Protein AF-A0A1X7V0B6-F1 (afdb_monomer)

Foldseek 3Di:
DPPQKFQFQCQAPQQCPPPDNVVDVPDDDDDDDDPFDWDFPPDDPDGDTDTDDDDQDACCCLPVFHDLQLLVLVLVLVCCVVVLDHLVLQQCLQVPDDDDPVCPVPRFDRCDVCVVVDPDRTDNGDCQCVCVSCVVSDPPPDLSVVLSVLSNVLVVLLQPSMDGLVSLVVSLVSLVVSVVSCCVVCVVDDDDVSSVSSNCNSVVCNRGNRSNVVHCVVVVVVVVVLVVVCVVVVDPVPSVVVSVVVVVVVVVD

Sequence (253 aa):
MNDGLLADCCDGSTYKKHPLYSNDKTALQLQLYYDDLEICNPLGSRAKKHKIEGLVPDVMHDVLEGCLPYVMKEMLNVFTNKKIITIPILENAILKFSYGINDVLNKPSVISATILKSKDHGLKQTGRLLPLMIGHHIPQDNEHSLNFLALLQVIDYLFAPAISHECVDHLRVLIRNHHYTFTTLYPDCNIIPKMHYMVHYPDWIVKCGPLVNLWCMRFEAKHNYFKDLAHRIKCFKNVLKTLSEHHQQCAII

Structure (mmCIF, N/CA/C/O backbone):
data_AF-A0A1X7V0B6-F1
#
_entry.id   AF-A0A1X7V0B6-F1
#
loop_
_atom_site.group_PDB
_atom_site.id
_atom_site.type_symbol
_atom_site.label_atom_id
_atom_site.label_alt_id
_atom_site.label_comp_id
_atom_site.label_asym_id
_atom_site.label_entity_id
_atom_site.label_seq_id
_atom_site.pdbx_PDB_ins_code
_atom_site.Cartn_x
_atom_site.Cartn_y
_atom_site.Cartn_z
_atom_site.occupancy
_atom_site.B_iso_or_equiv
_atom_site.auth_seq_id
_atom_site.auth_comp_id
_atom_site.auth_asym_id
_atom_site.auth_atom_id
_atom_site.pdbx_PDB_model_num
ATOM 1 N N . MET A 1 1 ? 12.462 -23.309 -18.416 1.00 41.56 1 MET A N 1
ATOM 2 C CA . MET A 1 1 ? 11.023 -23.604 -18.258 1.00 41.56 1 MET A CA 1
ATOM 3 C C . MET A 1 1 ? 10.400 -22.353 -17.683 1.00 41.56 1 MET A C 1
ATOM 5 O O . MET A 1 1 ? 10.988 -21.813 -16.761 1.00 41.56 1 MET A O 1
ATOM 9 N N . ASN A 1 2 ? 9.326 -21.845 -18.285 1.00 59.91 2 ASN A N 1
ATOM 10 C CA . ASN A 1 2 ? 8.607 -20.703 -17.729 1.00 59.91 2 ASN A CA 1
ATOM 11 C C . ASN A 1 2 ? 7.778 -21.256 -16.566 1.00 59.91 2 ASN A C 1
ATOM 13 O O . ASN A 1 2 ? 6.916 -22.099 -16.797 1.00 59.91 2 ASN A O 1
ATOM 17 N N . ASP A 1 3 ? 8.115 -20.883 -15.340 1.00 80.00 3 ASP A N 1
ATOM 18 C CA . ASP A 1 3 ? 7.496 -21.377 -14.101 1.00 80.00 3 ASP A CA 1
ATOM 19 C C . ASP A 1 3 ? 6.069 -20.836 -13.881 1.00 80.00 3 ASP A C 1
ATOM 21 O O . ASP A 1 3 ? 5.412 -21.201 -12.910 1.00 80.00 3 ASP A O 1
ATOM 25 N N . GLY A 1 4 ? 5.572 -20.007 -14.806 1.00 83.31 4 GLY A N 1
ATOM 26 C CA . GLY A 1 4 ? 4.242 -19.401 -14.744 1.00 83.31 4 GLY A CA 1
ATOM 27 C C . GLY A 1 4 ? 4.165 -18.207 -13.790 1.00 83.31 4 GLY A C 1
ATOM 28 O O . GLY A 1 4 ? 3.070 -17.690 -13.562 1.00 83.31 4 GLY A O 1
ATOM 29 N N . LEU A 1 5 ? 5.304 -17.763 -13.249 1.00 92.19 5 LEU A N 1
ATOM 30 C CA . LEU A 1 5 ? 5.396 -16.631 -12.338 1.00 92.19 5 LEU A CA 1
ATOM 31 C C . LEU A 1 5 ? 5.722 -15.341 -13.094 1.00 92.19 5 LEU A C 1
ATOM 33 O O . LEU A 1 5 ? 6.442 -15.329 -14.089 1.00 92.19 5 LEU A O 1
ATOM 37 N N . LEU A 1 6 ? 5.174 -14.237 -12.595 1.00 92.62 6 LEU A N 1
ATOM 38 C CA . LEU A 1 6 ? 5.599 -12.883 -12.924 1.00 92.62 6 LEU A CA 1
ATOM 39 C C . LEU A 1 6 ? 6.514 -12.426 -11.788 1.00 92.62 6 LEU A C 1
ATOM 41 O O . LEU A 1 6 ? 6.024 -12.265 -10.671 1.00 92.62 6 LEU A O 1
ATOM 45 N N . ALA A 1 7 ? 7.808 -12.244 -12.041 1.00 92.88 7 ALA A N 1
ATOM 46 C CA . ALA A 1 7 ? 8.795 -11.851 -11.031 1.00 92.88 7 ALA A CA 1
ATOM 47 C C . ALA A 1 7 ? 9.365 -10.448 -11.282 1.00 92.88 7 ALA A C 1
ATOM 49 O O . ALA A 1 7 ? 9.724 -9.738 -10.341 1.00 92.88 7 ALA A O 1
ATOM 50 N N . ASP A 1 8 ? 9.401 -10.006 -12.537 1.00 89.19 8 ASP A N 1
ATOM 51 C CA . ASP A 1 8 ? 9.847 -8.662 -12.888 1.00 89.19 8 ASP A CA 1
ATOM 52 C C . ASP A 1 8 ? 9.041 -8.044 -14.044 1.00 89.19 8 ASP A C 1
ATOM 54 O O . ASP A 1 8 ? 8.048 -8.595 -14.528 1.00 89.19 8 ASP A O 1
ATOM 58 N N . CYS A 1 9 ? 9.444 -6.844 -14.468 1.00 85.25 9 CYS A N 1
ATOM 59 C CA . CYS A 1 9 ? 8.772 -6.129 -15.550 1.00 85.25 9 CYS A CA 1
ATOM 60 C C . CYS A 1 9 ? 8.952 -6.766 -16.935 1.00 85.25 9 CYS A C 1
ATOM 62 O O . CYS A 1 9 ? 8.116 -6.538 -17.815 1.00 85.25 9 CYS A O 1
ATOM 64 N N . CYS A 1 10 ? 9.982 -7.596 -17.123 1.00 88.88 10 CYS A N 1
ATOM 65 C CA . CYS A 1 10 ? 10.235 -8.326 -18.361 1.00 88.88 10 CYS A CA 1
ATOM 66 C C . CYS A 1 10 ? 9.220 -9.461 -18.569 1.00 88.88 10 CYS A C 1
ATOM 68 O O . CYS A 1 10 ? 8.904 -9.830 -19.705 1.00 88.88 10 CYS A O 1
ATOM 70 N N . ASP A 1 11 ? 8.642 -9.974 -17.481 1.00 89.62 11 ASP A N 1
ATOM 71 C CA . ASP A 1 11 ? 7.572 -10.970 -17.536 1.00 89.62 11 ASP A CA 1
ATOM 72 C C . ASP A 1 11 ? 6.223 -10.375 -17.963 1.00 89.62 11 ASP A C 1
ATOM 74 O O . ASP A 1 11 ? 5.333 -11.098 -18.432 1.00 89.62 11 ASP A O 1
ATOM 78 N N . GLY A 1 12 ? 6.080 -9.054 -17.857 1.00 90.50 12 GLY A N 1
ATOM 79 C CA . GLY A 1 12 ? 4.882 -8.318 -18.227 1.00 90.50 12 GLY A CA 1
ATOM 80 C C . GLY A 1 12 ? 4.567 -8.378 -19.724 1.00 90.50 12 GLY A C 1
ATOM 81 O O . GLY A 1 12 ? 5.440 -8.395 -20.598 1.00 90.50 12 GLY A O 1
ATOM 82 N N . SER A 1 13 ? 3.275 -8.364 -20.054 1.00 91.81 13 SER A N 1
ATOM 83 C CA . SER A 1 13 ? 2.834 -8.369 -21.453 1.00 91.81 13 SER A CA 1
ATOM 84 C C . SER A 1 13 ? 3.247 -7.113 -22.232 1.00 91.81 13 SER A C 1
ATOM 86 O O . SER A 1 13 ? 3.407 -7.198 -23.450 1.00 91.81 13 SER A O 1
ATOM 88 N N . THR A 1 14 ? 3.467 -5.976 -21.562 1.00 90.06 14 THR A N 1
ATOM 89 C CA . THR A 1 14 ? 3.974 -4.747 -22.193 1.00 90.06 14 THR A CA 1
ATOM 90 C C . THR A 1 14 ? 5.392 -4.949 -22.716 1.00 90.06 14 THR A C 1
ATOM 92 O O . THR A 1 14 ? 5.660 -4.636 -23.873 1.00 90.06 14 THR A O 1
ATOM 95 N N . TYR A 1 15 ? 6.278 -5.535 -21.907 1.00 89.75 15 TYR A N 1
ATOM 96 C CA . TYR A 1 15 ? 7.652 -5.834 -22.307 1.00 89.75 15 TYR A CA 1
ATOM 97 C C . TYR A 1 15 ? 7.692 -6.825 -23.472 1.00 89.75 15 TYR A C 1
ATOM 99 O O . TYR A 1 15 ? 8.291 -6.557 -24.513 1.00 89.75 15 TYR A O 1
ATOM 107 N N . LYS A 1 16 ? 6.952 -7.934 -23.338 1.00 90.06 16 LYS A N 1
ATOM 108 C CA . LYS A 1 16 ? 6.885 -9.009 -24.342 1.00 90.06 16 LYS A CA 1
ATOM 109 C C . LYS A 1 16 ? 6.359 -8.549 -25.705 1.00 90.06 16 LYS A C 1
ATOM 111 O O . LYS A 1 16 ? 6.681 -9.167 -26.713 1.00 90.06 16 LYS A O 1
ATOM 116 N N . LYS A 1 17 ? 5.548 -7.487 -25.748 1.00 92.50 17 LYS A N 1
ATOM 117 C CA . LYS A 1 17 ? 4.985 -6.917 -26.986 1.00 92.50 17 LYS A CA 1
ATOM 118 C C . LYS A 1 17 ? 5.761 -5.706 -27.508 1.00 92.50 17 LYS A C 1
ATOM 120 O O . LYS A 1 17 ? 5.447 -5.213 -28.588 1.00 92.50 17 LYS A O 1
ATOM 125 N N . HIS A 1 18 ? 6.735 -5.193 -26.758 1.00 91.12 18 HIS A N 1
ATOM 126 C CA . HIS A 1 18 ? 7.422 -3.960 -27.120 1.00 91.12 18 HIS A CA 1
ATOM 127 C C . HIS A 1 18 ? 8.377 -4.188 -28.308 1.00 91.12 18 HIS A C 1
ATOM 129 O O . HIS A 1 18 ? 9.228 -5.073 -28.218 1.00 91.12 18 HIS A O 1
ATOM 135 N N . PRO A 1 19 ? 8.334 -3.382 -29.390 1.00 92.25 19 PRO A N 1
ATOM 136 C CA . PRO A 1 19 ? 9.127 -3.628 -30.605 1.00 92.25 19 PRO A CA 1
ATOM 137 C C . PRO A 1 19 ? 10.644 -3.712 -30.387 1.00 92.25 19 PRO A C 1
ATOM 139 O O . PRO A 1 19 ? 11.324 -4.455 -31.087 1.00 92.25 19 PRO A O 1
ATOM 142 N N . LEU A 1 20 ? 11.176 -2.961 -29.418 1.00 92.38 20 LEU A N 1
ATOM 143 C CA . LEU A 1 20 ? 12.589 -3.036 -29.026 1.00 92.38 20 LEU A CA 1
ATOM 144 C C . LEU A 1 20 ? 12.854 -4.217 -28.079 1.00 92.38 20 LEU A C 1
ATOM 146 O O . LEU A 1 20 ? 13.533 -5.165 -28.451 1.00 92.38 20 LEU A O 1
ATOM 150 N N . TYR A 1 21 ? 12.279 -4.181 -26.874 1.00 90.06 21 TYR A N 1
ATOM 151 C CA . TYR A 1 21 ? 12.572 -5.139 -25.808 1.00 90.06 21 TYR A CA 1
ATOM 152 C C . TYR A 1 21 ? 12.175 -6.594 -26.091 1.00 90.06 21 TYR A C 1
ATOM 154 O O . TYR A 1 21 ? 12.800 -7.508 -25.561 1.00 90.06 21 TYR A O 1
ATOM 162 N N . SER A 1 22 ? 11.180 -6.834 -26.950 1.00 88.00 22 SER A N 1
ATOM 163 C CA . SER A 1 22 ? 10.846 -8.199 -27.383 1.00 88.00 22 SER A CA 1
ATOM 164 C C . SER A 1 22 ? 11.921 -8.822 -28.281 1.00 88.00 22 SER A C 1
ATOM 166 O O . SER A 1 22 ? 12.076 -10.043 -28.282 1.00 88.00 22 SER A O 1
ATOM 168 N N . ASN A 1 23 ? 12.678 -7.994 -29.009 1.00 90.44 23 ASN A N 1
ATOM 169 C CA . ASN A 1 23 ? 13.702 -8.428 -29.957 1.00 90.44 23 ASN A CA 1
ATOM 170 C C . ASN A 1 23 ? 15.112 -8.382 -29.354 1.00 90.44 23 ASN A C 1
ATOM 172 O O . ASN A 1 23 ? 15.915 -9.279 -29.603 1.00 90.44 23 ASN A O 1
ATOM 176 N N . ASP A 1 24 ? 15.408 -7.359 -28.553 1.00 91.19 24 ASP A N 1
ATOM 177 C CA . ASP A 1 24 ? 16.713 -7.153 -27.932 1.00 91.19 24 ASP A CA 1
ATOM 178 C C . ASP A 1 24 ? 16.611 -7.164 -26.402 1.00 91.19 24 ASP A C 1
ATOM 180 O O . ASP A 1 24 ? 16.229 -6.181 -25.764 1.00 91.19 24 ASP A O 1
ATOM 184 N N . LYS A 1 25 ? 17.015 -8.292 -25.810 1.00 86.25 25 LYS A N 1
ATOM 185 C CA . LYS A 1 25 ? 17.058 -8.486 -24.353 1.00 86.25 25 LYS A CA 1
ATOM 186 C C . LYS A 1 25 ? 18.194 -7.721 -23.669 1.00 86.25 25 LYS A C 1
ATOM 188 O O . LYS A 1 25 ? 18.208 -7.640 -22.446 1.00 86.25 25 LYS A O 1
ATOM 193 N N . THR A 1 26 ? 19.155 -7.196 -24.431 1.00 88.31 26 THR A N 1
ATOM 194 C CA . THR A 1 26 ? 20.282 -6.403 -23.913 1.00 88.31 26 THR A CA 1
ATOM 195 C C . THR A 1 26 ? 20.005 -4.902 -23.930 1.00 88.31 26 THR A C 1
ATOM 197 O O . THR A 1 26 ? 20.782 -4.128 -23.370 1.00 88.31 26 THR A O 1
ATOM 200 N N . ALA A 1 27 ? 18.884 -4.484 -24.527 1.00 89.50 27 ALA A N 1
ATOM 201 C CA . ALA A 1 27 ? 18.489 -3.089 -24.583 1.00 89.50 27 ALA A CA 1
ATOM 202 C C . ALA A 1 27 ? 18.332 -2.492 -23.174 1.00 89.50 27 ALA A C 1
ATOM 204 O O . ALA A 1 27 ? 17.688 -3.068 -22.292 1.00 89.50 27 ALA A O 1
ATOM 205 N N . LEU A 1 28 ? 18.894 -1.294 -22.981 1.00 86.88 28 LEU A N 1
ATOM 206 C CA . LEU A 1 28 ? 18.791 -0.554 -21.727 1.00 86.88 28 LEU A CA 1
ATOM 207 C C . LEU A 1 28 ? 17.330 -0.178 -21.444 1.00 86.88 28 LEU A C 1
ATOM 209 O O . LEU A 1 28 ? 16.633 0.401 -22.284 1.00 86.88 28 LEU A O 1
ATOM 213 N N . GLN A 1 29 ? 16.880 -0.482 -20.232 1.00 83.62 29 GLN A N 1
ATOM 214 C CA . GLN A 1 29 ? 15.539 -0.170 -19.756 1.00 83.62 29 GLN A CA 1
ATOM 215 C C . GLN A 1 29 ? 15.605 1.011 -18.790 1.00 83.62 29 GLN A C 1
ATOM 217 O O . GLN A 1 29 ? 16.361 0.985 -17.819 1.00 83.62 29 GLN A O 1
ATOM 222 N N . LEU A 1 30 ? 14.816 2.051 -19.063 1.00 80.19 30 LEU A N 1
ATOM 223 C CA . LEU A 1 30 ? 14.682 3.216 -18.193 1.00 80.19 30 LEU A CA 1
ATOM 224 C C . LEU A 1 30 ? 13.244 3.297 -17.702 1.00 80.19 30 LEU A C 1
ATOM 226 O O . LEU A 1 30 ? 12.333 3.599 -18.471 1.00 80.19 30 LEU A O 1
ATOM 230 N N . GLN A 1 31 ? 13.049 3.045 -16.413 1.00 76.56 31 GLN A N 1
ATOM 231 C CA . GLN A 1 31 ? 11.758 3.229 -15.776 1.00 76.56 31 GLN A CA 1
ATOM 232 C C . GLN A 1 31 ? 11.685 4.625 -15.161 1.00 76.56 31 GLN A C 1
ATOM 234 O O . GLN A 1 31 ? 12.404 4.943 -14.212 1.00 76.56 31 GLN A O 1
ATOM 239 N N . LEU A 1 32 ? 10.829 5.466 -15.737 1.00 73.31 32 LEU A N 1
ATOM 240 C CA . LEU A 1 32 ? 10.609 6.833 -15.283 1.00 73.31 32 LEU A CA 1
ATOM 241 C C . LEU A 1 32 ? 9.361 6.901 -14.409 1.00 73.31 32 LEU A C 1
ATOM 243 O O . LEU A 1 32 ? 8.344 6.282 -14.717 1.00 73.31 32 LEU A O 1
ATOM 247 N N . TYR A 1 33 ? 9.450 7.701 -13.354 1.00 67.81 33 TYR A N 1
ATOM 248 C CA . TYR A 1 33 ? 8.365 7.949 -12.417 1.00 67.81 33 TYR A CA 1
ATOM 249 C C . TYR A 1 33 ? 8.084 9.441 -12.355 1.00 67.81 33 TYR A C 1
ATOM 251 O O . TYR A 1 33 ? 9.012 10.253 -12.322 1.00 67.81 33 TYR A O 1
ATOM 259 N N . TYR A 1 34 ? 6.807 9.790 -12.305 1.00 62.91 34 TYR A N 1
ATOM 260 C CA . TYR A 1 34 ? 6.351 11.117 -11.935 1.00 62.91 34 TYR A CA 1
ATOM 261 C C . TYR A 1 34 ? 5.081 10.968 -11.099 1.00 62.91 34 TYR A C 1
ATOM 263 O O . TYR A 1 34 ? 4.277 10.083 -11.368 1.00 62.91 34 TYR A O 1
ATOM 271 N N . ASP A 1 35 ? 4.949 11.805 -10.075 1.00 58.81 35 ASP A N 1
ATOM 272 C CA . ASP A 1 35 ? 3.799 11.804 -9.164 1.00 58.81 35 ASP A CA 1
ATOM 273 C C . ASP A 1 35 ? 2.558 12.366 -9.875 1.00 58.81 35 ASP A C 1
ATOM 275 O O . ASP A 1 35 ? 1.541 11.699 -10.017 1.00 58.81 35 ASP A O 1
ATOM 279 N N . ASP A 1 36 ? 2.699 13.552 -10.473 1.00 58.44 36 ASP A N 1
ATOM 280 C CA . ASP A 1 36 ? 1.652 14.192 -11.261 1.00 58.44 36 ASP A CA 1
ATOM 281 C C . ASP A 1 36 ? 2.249 14.933 -12.463 1.00 58.44 36 ASP A C 1
ATOM 283 O O . ASP A 1 36 ? 3.209 15.700 -12.335 1.00 58.44 36 ASP A O 1
ATOM 287 N N . LEU A 1 37 ? 1.643 14.750 -13.641 1.00 54.16 37 LEU A N 1
ATOM 288 C CA . LEU A 1 37 ? 1.864 15.626 -14.788 1.00 54.16 37 LEU A CA 1
ATOM 289 C C . LEU A 1 37 ? 0.786 16.712 -14.778 1.00 54.16 37 LEU A C 1
ATOM 291 O O . LEU A 1 37 ? -0.344 16.504 -15.226 1.00 54.16 37 LEU A O 1
ATOM 295 N N . GLU A 1 38 ? 1.145 17.879 -14.250 1.00 58.00 38 GLU A N 1
ATOM 296 C CA . GLU A 1 38 ? 0.271 19.050 -14.227 1.00 58.00 38 GLU A CA 1
ATOM 297 C C . GLU A 1 38 ? 0.527 19.922 -15.465 1.00 58.00 38 GLU A C 1
ATOM 299 O O . GLU A 1 38 ? 1.597 20.515 -15.612 1.00 58.00 38 GLU A O 1
ATOM 304 N N . ILE A 1 39 ? -0.468 20.061 -16.351 1.00 57.12 39 ILE A N 1
ATOM 305 C CA . ILE A 1 39 ? -0.435 21.133 -17.355 1.00 57.12 39 ILE A CA 1
ATOM 306 C C . ILE A 1 39 ? -0.958 22.407 -16.695 1.00 57.12 39 ILE A C 1
ATOM 308 O O . ILE A 1 39 ? -2.160 22.573 -16.479 1.00 57.12 39 ILE A O 1
ATOM 312 N N . CYS A 1 40 ? -0.054 23.333 -16.386 1.00 51.34 40 CYS A N 1
ATOM 313 C CA . CYS A 1 40 ? -0.439 24.695 -16.038 1.00 51.34 40 CYS A CA 1
ATOM 314 C C . CYS A 1 40 ? -0.951 25.405 -17.296 1.00 51.34 40 CYS A C 1
ATOM 316 O O . CYS A 1 40 ? -0.242 25.459 -18.295 1.00 51.34 40 CYS A O 1
ATOM 318 N N . ASN A 1 41 ? -2.150 25.994 -17.246 1.00 52.28 41 ASN A N 1
ATOM 319 C CA . ASN A 1 41 ? -2.537 27.045 -18.188 1.00 52.28 41 ASN A CA 1
ATOM 320 C C . ASN A 1 41 ? -1.887 28.362 -17.715 1.00 52.28 41 ASN A C 1
ATOM 322 O O . ASN A 1 41 ? -2.345 28.913 -16.710 1.00 52.28 41 ASN A O 1
ATOM 326 N N . PRO A 1 42 ? -0.839 28.878 -18.383 1.00 50.59 42 PRO A N 1
ATOM 327 C CA . PRO A 1 42 ? -0.086 30.027 -17.886 1.00 50.59 42 PRO A CA 1
ATOM 328 C C . PRO A 1 42 ? -0.803 31.379 -18.078 1.00 50.59 42 PRO A C 1
ATOM 330 O O . PRO A 1 42 ? -0.257 32.400 -17.673 1.00 50.59 42 PRO A O 1
ATOM 333 N N . LEU A 1 43 ? -1.994 31.422 -18.698 1.00 49.31 43 LEU A N 1
ATOM 334 C CA . LEU A 1 43 ? -2.588 32.664 -19.224 1.00 49.31 43 LEU A CA 1
ATOM 335 C C . LEU A 1 43 ? -4.018 32.988 -18.735 1.00 49.31 43 LEU A C 1
ATOM 337 O O . LEU A 1 43 ? -4.712 33.773 -19.377 1.00 49.31 43 LEU A O 1
ATOM 341 N N . GLY A 1 44 ? -4.497 32.451 -17.606 1.00 51.19 44 GLY A N 1
ATOM 342 C CA . GLY A 1 44 ? -5.862 32.758 -17.145 1.00 51.19 44 GLY A CA 1
ATOM 343 C C . GLY A 1 44 ? -6.082 32.746 -15.634 1.00 51.19 44 GLY A C 1
ATOM 344 O O . GLY A 1 44 ? -5.536 31.917 -14.915 1.00 51.19 44 GLY A O 1
ATOM 345 N N . SER A 1 45 ? -6.986 33.613 -15.159 1.00 50.22 45 SER A N 1
ATOM 346 C CA . SER A 1 45 ? -7.410 33.754 -13.751 1.00 50.22 45 SER A CA 1
ATOM 347 C C . SER A 1 45 ? -8.178 32.544 -13.181 1.00 50.22 45 SER A C 1
ATOM 349 O O . SER A 1 45 ? -8.606 32.559 -12.029 1.00 50.22 45 SER A O 1
ATOM 351 N N . ARG A 1 46 ? -8.337 31.474 -13.972 1.00 53.94 46 ARG A N 1
ATOM 352 C CA . ARG A 1 46 ? -8.886 30.167 -13.577 1.00 53.94 46 ARG A CA 1
ATOM 353 C C . ARG A 1 46 ? -7.924 29.044 -13.971 1.00 53.94 46 ARG A C 1
ATOM 355 O O . ARG A 1 46 ? -8.278 28.171 -14.761 1.00 53.94 46 ARG A O 1
ATOM 362 N N . ALA A 1 47 ? -6.710 29.071 -13.428 1.00 54.38 47 ALA A N 1
ATOM 363 C CA . ALA A 1 47 ? -5.763 27.964 -13.525 1.00 54.38 47 ALA A CA 1
ATOM 364 C C . ALA A 1 47 ? -6.333 26.726 -12.806 1.00 54.38 47 ALA A C 1
ATOM 366 O O . ALA A 1 47 ? -6.120 26.520 -11.613 1.00 54.38 47 ALA A O 1
ATOM 367 N N . LYS A 1 48 ? -7.128 25.917 -13.511 1.00 51.81 48 LYS A N 1
ATOM 368 C CA . LYS A 1 48 ? -7.505 24.584 -13.041 1.00 51.81 48 LYS A CA 1
ATOM 369 C C . LYS A 1 48 ? -6.367 23.629 -13.372 1.00 51.81 48 LYS A C 1
ATOM 371 O O . LYS A 1 48 ? -5.878 23.616 -14.499 1.00 51.81 48 LYS A O 1
ATOM 376 N N . LYS A 1 49 ? -5.958 22.841 -12.380 1.00 56.22 49 LYS A N 1
ATOM 377 C CA . LYS A 1 49 ? -5.021 21.737 -12.567 1.00 56.22 49 LYS A CA 1
ATOM 378 C C . LYS A 1 49 ? -5.720 20.658 -13.387 1.00 56.22 49 LYS A C 1
ATOM 380 O O . LYS A 1 49 ? -6.735 20.120 -12.949 1.00 56.22 49 LYS A O 1
ATOM 385 N N . HIS A 1 50 ? -5.197 20.372 -14.572 1.00 51.25 50 HIS A N 1
ATOM 386 C CA . HIS A 1 50 ? -5.588 19.198 -15.338 1.00 51.25 50 HIS A CA 1
ATOM 387 C C . HIS A 1 50 ? -4.518 18.136 -15.123 1.00 51.25 50 HIS A C 1
ATOM 389 O O . HIS A 1 50 ? -3.412 18.262 -15.650 1.00 51.25 50 HIS A O 1
ATOM 395 N N . LYS A 1 51 ? -4.848 17.125 -14.314 1.00 54.34 51 LYS A N 1
ATOM 396 C CA . LYS A 1 51 ? -4.037 15.916 -14.196 1.00 54.34 51 LYS A CA 1
ATOM 397 C C . LYS A 1 51 ? -4.259 15.073 -15.445 1.00 54.34 51 LYS A C 1
ATOM 399 O O . LYS A 1 51 ? -5.402 14.767 -15.784 1.00 54.34 51 LYS A O 1
ATOM 404 N N . ILE A 1 52 ? -3.181 14.740 -16.143 1.00 54.31 52 ILE A N 1
ATOM 405 C CA . ILE A 1 52 ? -3.206 13.738 -17.208 1.00 54.31 52 ILE A CA 1
ATOM 406 C C . ILE A 1 52 ? -2.746 12.431 -16.569 1.00 54.31 52 ILE A C 1
ATOM 408 O O . ILE A 1 52 ? -1.555 12.237 -16.348 1.00 54.31 52 ILE A O 1
ATOM 412 N N . GLU A 1 53 ? -3.692 11.561 -16.221 1.00 51.22 53 GLU A N 1
ATOM 413 C CA . GLU A 1 53 ? -3.391 10.253 -15.633 1.00 51.22 53 GLU A CA 1
ATOM 414 C C . GLU A 1 53 ? -3.247 9.203 -16.745 1.00 51.22 53 GLU A C 1
ATOM 416 O O . GLU A 1 53 ? -4.125 9.049 -17.595 1.00 51.22 53 GLU A O 1
ATOM 421 N N . GLY A 1 54 ? -2.118 8.490 -16.757 1.00 56.16 54 GLY A N 1
ATOM 422 C CA . GLY A 1 54 ? -1.837 7.424 -17.727 1.00 56.16 54 GLY A CA 1
ATOM 423 C C . GLY A 1 54 ? -0.722 6.456 -17.315 1.00 56.16 54 GLY A C 1
ATOM 424 O O . GLY A 1 54 ? -0.265 5.677 -18.149 1.00 56.16 54 GLY A O 1
ATOM 425 N N . LEU A 1 55 ? -0.265 6.506 -16.060 1.00 65.12 55 LEU A N 1
ATOM 426 C CA . LEU A 1 55 ? 0.793 5.634 -15.548 1.00 65.12 55 LEU A CA 1
ATOM 427 C C . LEU A 1 55 ? 0.258 4.510 -14.662 1.00 65.12 55 LEU A C 1
ATOM 429 O O . LEU A 1 55 ? -0.901 4.506 -14.249 1.00 65.12 55 LEU A O 1
ATOM 433 N N . VAL A 1 56 ? 1.147 3.552 -14.398 1.00 74.19 56 VAL A N 1
ATOM 434 C CA . VAL A 1 56 ? 0.934 2.478 -13.431 1.00 74.19 56 VAL A CA 1
ATOM 435 C C . VAL A 1 56 ? 0.661 3.106 -12.054 1.00 74.19 56 VAL A C 1
ATOM 437 O O . VAL A 1 56 ? 1.486 3.901 -11.603 1.00 74.19 56 VAL A O 1
ATOM 440 N N . PRO A 1 57 ? -0.463 2.779 -11.400 1.00 76.50 57 PRO A N 1
ATOM 441 C CA . PRO A 1 57 ? -0.768 3.273 -10.062 1.00 76.50 57 PRO A CA 1
ATOM 442 C C . PRO A 1 57 ? 0.221 2.745 -9.012 1.00 76.50 57 PRO A C 1
ATOM 444 O O . PRO A 1 57 ? 0.797 1.663 -9.164 1.00 76.50 57 PRO A O 1
ATOM 447 N N . ASP A 1 58 ? 0.425 3.524 -7.949 1.00 85.50 58 ASP A N 1
ATOM 448 C CA . ASP A 1 58 ? 1.488 3.310 -6.966 1.00 85.50 58 ASP A CA 1
ATOM 449 C C . ASP A 1 58 ? 0.934 2.719 -5.668 1.00 85.50 58 ASP A C 1
ATOM 451 O O . ASP A 1 58 ? 0.175 3.350 -4.931 1.00 85.50 58 ASP A O 1
ATOM 455 N N . VAL A 1 59 ? 1.384 1.507 -5.334 1.00 89.00 59 VAL A N 1
ATOM 456 C CA . VAL A 1 59 ? 1.013 0.800 -4.100 1.00 89.00 59 VAL A CA 1
ATOM 457 C C . VAL A 1 59 ? 1.294 1.643 -2.849 1.00 89.00 59 VAL A C 1
ATOM 459 O O . VAL A 1 59 ? 0.526 1.575 -1.889 1.00 89.00 59 VAL A O 1
ATOM 462 N N . MET A 1 60 ? 2.349 2.463 -2.837 1.00 87.50 60 MET A N 1
ATOM 463 C CA . MET A 1 60 ? 2.634 3.329 -1.694 1.00 87.50 60 MET A CA 1
ATOM 464 C C . MET A 1 60 ? 1.531 4.378 -1.504 1.00 87.50 60 MET A C 1
ATOM 466 O O . MET A 1 60 ? 0.869 4.386 -0.466 1.00 87.50 60 MET A O 1
ATOM 470 N N . HIS A 1 61 ? 1.284 5.223 -2.504 1.00 86.31 61 HIS A N 1
ATOM 471 C CA . HIS A 1 61 ? 0.311 6.311 -2.386 1.00 86.31 61 HIS A CA 1
ATOM 472 C C . HIS A 1 61 ? -1.130 5.812 -2.279 1.00 86.31 61 HIS A C 1
ATOM 474 O O . HIS A 1 61 ? -1.916 6.315 -1.465 1.00 86.31 61 HIS A O 1
ATOM 480 N N . ASP A 1 62 ? -1.491 4.830 -3.097 1.00 90.00 62 ASP A N 1
ATOM 481 C CA . ASP A 1 62 ? -2.869 4.372 -3.204 1.00 90.00 62 ASP A CA 1
ATOM 482 C C . ASP A 1 62 ? -3.248 3.474 -2.032 1.00 90.00 62 ASP A C 1
ATOM 484 O O . ASP A 1 62 ? -4.319 3.637 -1.445 1.00 90.00 62 ASP A O 1
ATOM 488 N N . VAL A 1 63 ? -2.356 2.564 -1.633 1.00 91.44 63 VAL A N 1
ATOM 489 C CA . VAL A 1 63 ? -2.663 1.564 -0.609 1.00 91.44 63 VAL A CA 1
ATOM 490 C C . VAL A 1 63 ? -2.141 1.988 0.755 1.00 91.44 63 VAL A C 1
ATOM 492 O O . VAL A 1 63 ? -2.949 2.123 1.675 1.00 91.44 63 VAL A O 1
ATOM 495 N N . LEU A 1 64 ? -0.835 2.240 0.906 1.00 88.31 64 LEU A N 1
ATOM 496 C CA . LEU A 1 64 ? -0.245 2.559 2.215 1.00 88.31 64 LEU A CA 1
ATOM 497 C C . LEU A 1 64 ? -0.651 3.943 2.739 1.00 88.31 64 LEU A C 1
ATOM 499 O O . LEU A 1 64 ? -0.916 4.080 3.930 1.00 88.31 64 LEU A O 1
ATOM 503 N N . GLU A 1 65 ? -0.742 4.949 1.871 1.00 86.62 65 GLU A N 1
ATOM 504 C CA . GLU A 1 65 ? -1.150 6.316 2.235 1.00 86.62 65 GLU A CA 1
ATOM 505 C C . GLU A 1 65 ? -2.623 6.620 1.924 1.00 86.62 65 GLU A C 1
ATOM 507 O O . GLU A 1 65 ? -3.089 7.759 2.028 1.00 86.62 65 GLU A O 1
ATOM 512 N N . GLY A 1 66 ? -3.371 5.615 1.477 1.00 89.88 66 GLY A N 1
ATOM 513 C CA . GLY A 1 66 ? -4.743 5.769 1.015 1.00 89.88 66 GLY A CA 1
ATOM 514 C C . GLY A 1 66 ? -5.681 4.762 1.638 1.00 89.88 66 GLY A C 1
ATOM 515 O O . GLY A 1 66 ? -6.254 5.000 2.699 1.00 89.88 66 GLY A O 1
ATOM 516 N N . CYS A 1 67 ? -5.868 3.642 0.950 1.00 92.62 67 CYS A N 1
ATOM 517 C CA . CYS A 1 67 ? -6.881 2.654 1.291 1.00 92.62 67 CYS A CA 1
ATOM 518 C C . CYS A 1 67 ? -6.679 2.046 2.678 1.00 92.62 67 CYS A C 1
ATOM 520 O O . CYS A 1 67 ? -7.633 1.984 3.450 1.00 92.62 67 CYS A O 1
ATOM 522 N N . LEU A 1 68 ? -5.458 1.624 3.017 1.00 93.00 68 LEU A N 1
ATOM 523 C CA . LEU A 1 68 ? -5.164 1.007 4.309 1.00 93.00 68 LEU A CA 1
ATOM 524 C C . LEU A 1 68 ? -5.527 1.921 5.488 1.00 93.00 68 LEU A C 1
ATOM 526 O O . LEU A 1 68 ? -6.320 1.500 6.336 1.00 93.00 68 LEU A O 1
ATOM 530 N N . PRO A 1 69 ? -5.001 3.156 5.573 1.00 91.00 69 PRO A N 1
ATOM 531 C CA . PRO A 1 69 ? -5.308 4.017 6.701 1.00 91.00 69 PRO A CA 1
ATOM 532 C C . PRO A 1 69 ? -6.763 4.480 6.725 1.00 91.00 69 PRO A C 1
ATOM 534 O O . PRO A 1 69 ? -7.312 4.649 7.813 1.00 91.00 69 PRO A O 1
ATOM 537 N N . TYR A 1 70 ? -7.400 4.623 5.559 1.00 92.50 70 TYR A N 1
ATOM 538 C CA . TYR A 1 70 ? -8.817 4.951 5.472 1.00 92.50 70 TYR A CA 1
ATOM 539 C C . TYR A 1 70 ? -9.695 3.859 6.090 1.00 92.50 70 TYR A C 1
ATOM 541 O O . TYR A 1 70 ? -10.432 4.111 7.042 1.00 92.50 70 TYR A O 1
ATOM 549 N N . VAL A 1 71 ? -9.569 2.620 5.605 1.00 94.38 71 VAL A N 1
ATOM 550 C CA . VAL A 1 71 ? -10.379 1.494 6.092 1.00 94.38 71 VAL A CA 1
ATOM 551 C C . VAL A 1 71 ? -10.081 1.206 7.565 1.00 94.38 71 VAL A C 1
ATOM 553 O O . VAL A 1 71 ? -11.002 0.958 8.344 1.00 94.38 71 VAL A O 1
ATOM 556 N N . MET A 1 72 ? -8.813 1.311 7.980 1.00 93.38 72 MET A N 1
ATOM 557 C CA . MET A 1 72 ? -8.417 1.190 9.386 1.00 93.38 72 MET A CA 1
ATOM 558 C C . MET A 1 72 ? -9.140 2.214 10.265 1.00 93.38 72 MET A C 1
ATOM 560 O O . MET A 1 72 ? -9.641 1.861 11.334 1.00 93.38 72 MET A O 1
ATOM 564 N N . LYS A 1 73 ? -9.220 3.474 9.820 1.00 91.44 73 LYS A N 1
ATOM 565 C CA . LYS A 1 73 ? -9.896 4.533 10.567 1.00 91.44 73 LYS A CA 1
ATOM 566 C C . LYS A 1 73 ? -11.381 4.241 10.737 1.00 91.44 73 LYS A C 1
ATOM 568 O O . LYS A 1 73 ? -11.885 4.309 11.858 1.00 91.44 73 LYS A O 1
ATOM 573 N N . GLU A 1 74 ? -12.066 3.893 9.652 1.00 93.38 74 GLU A N 1
ATOM 574 C CA . GLU A 1 74 ? -13.504 3.622 9.698 1.00 93.38 74 GLU A CA 1
ATOM 575 C C . GLU A 1 74 ? -13.822 2.403 10.573 1.00 93.38 74 GLU A C 1
ATOM 577 O O . GLU A 1 74 ? -14.741 2.440 11.394 1.00 93.38 74 GLU A O 1
ATOM 582 N N . MET A 1 75 ? -13.003 1.349 10.504 1.00 94.94 75 MET A N 1
ATOM 583 C CA . MET A 1 75 ? -13.107 0.198 11.405 1.00 94.94 75 MET A CA 1
ATOM 584 C C . MET A 1 75 ? -12.943 0.602 12.881 1.00 94.94 75 MET A C 1
ATOM 586 O O . MET A 1 75 ? -13.779 0.247 13.716 1.00 94.94 75 MET A O 1
ATOM 590 N N . LEU A 1 76 ? -11.902 1.371 13.216 1.00 93.12 76 LEU A N 1
ATOM 591 C CA . LEU A 1 76 ? -11.646 1.818 14.590 1.00 93.12 76 LEU A CA 1
ATOM 592 C C . LEU A 1 76 ? -12.753 2.741 15.122 1.00 93.12 76 LEU A C 1
ATOM 594 O O . LEU A 1 76 ? -13.122 2.640 16.297 1.00 93.12 76 LEU A O 1
ATOM 598 N N . ASN A 1 77 ? -13.319 3.599 14.270 1.00 92.12 77 ASN A N 1
ATOM 599 C CA . ASN A 1 77 ? -14.472 4.434 14.609 1.00 92.12 77 ASN A CA 1
ATOM 600 C C . ASN A 1 77 ? -15.685 3.577 14.981 1.00 92.12 77 ASN A C 1
ATOM 602 O O . ASN A 1 77 ? -16.295 3.792 16.031 1.00 92.12 77 ASN A O 1
ATOM 606 N N . VAL A 1 78 ? -15.998 2.560 14.173 1.00 94.06 78 VAL A N 1
ATOM 607 C CA . VAL A 1 78 ? -17.096 1.630 14.463 1.00 94.06 78 VAL A CA 1
ATOM 608 C C . VAL A 1 78 ? -16.860 0.884 15.775 1.00 94.06 78 VAL A C 1
ATOM 610 O O . VAL A 1 78 ? -17.768 0.816 16.605 1.00 94.06 78 VAL A O 1
ATOM 613 N N . PHE A 1 79 ? -15.656 0.357 16.007 1.00 94.44 79 PHE A N 1
ATOM 614 C CA . PHE A 1 79 ? -15.355 -0.385 17.235 1.00 94.44 79 PHE A CA 1
ATOM 615 C C . PHE A 1 79 ? -15.422 0.487 18.485 1.00 94.44 79 PHE A C 1
ATOM 617 O O . PHE A 1 79 ? -15.937 0.041 19.511 1.00 94.44 79 PHE A O 1
ATOM 624 N N . THR A 1 80 ? -14.970 1.738 18.389 1.00 92.75 80 THR A N 1
ATOM 625 C CA . THR A 1 80 ? -15.053 2.700 19.492 1.00 92.75 80 THR A CA 1
ATOM 626 C C . THR A 1 80 ? -16.507 3.082 19.782 1.00 92.75 80 THR A C 1
ATOM 628 O O . THR A 1 80 ? -16.923 3.095 20.940 1.00 92.75 80 THR A O 1
ATOM 631 N N . ASN A 1 81 ? -17.316 3.326 18.744 1.00 92.19 81 ASN A N 1
ATOM 632 C CA . ASN A 1 81 ? -18.733 3.677 18.889 1.00 92.19 81 ASN A CA 1
ATOM 633 C C . ASN A 1 81 ? -19.564 2.520 19.463 1.00 92.19 81 ASN A C 1
ATOM 635 O O . ASN A 1 81 ? -20.400 2.735 20.341 1.00 92.19 81 ASN A O 1
ATOM 639 N N . LYS A 1 82 ? -19.292 1.284 19.025 1.00 92.81 82 LYS A N 1
ATOM 640 C CA . LYS A 1 82 ? -19.907 0.058 19.561 1.00 92.81 82 LYS A CA 1
ATOM 641 C C . LYS A 1 82 ? -19.331 -0.361 20.923 1.00 92.81 82 LYS A C 1
ATOM 643 O O . LYS A 1 82 ? -19.795 -1.345 21.488 1.00 92.81 82 LYS A O 1
ATOM 648 N N . LYS A 1 83 ? -18.343 0.372 21.457 1.00 92.62 83 LYS A N 1
ATOM 649 C CA . LYS A 1 83 ? -17.626 0.070 22.711 1.00 92.62 83 LYS A CA 1
ATOM 650 C C . LYS A 1 83 ? -16.984 -1.327 22.738 1.00 92.62 83 LYS A C 1
ATOM 652 O O . LYS A 1 83 ? -16.812 -1.898 23.810 1.00 92.62 83 LYS A O 1
ATOM 657 N N . ILE A 1 84 ? -16.616 -1.859 21.569 1.00 92.81 84 ILE A N 1
ATOM 658 C CA . ILE A 1 84 ? -15.860 -3.118 21.437 1.00 92.81 84 ILE A CA 1
ATOM 659 C C . ILE A 1 84 ? -14.430 -2.901 21.945 1.00 92.81 84 ILE A C 1
ATOM 661 O O . ILE A 1 84 ? -13.901 -3.695 22.714 1.00 92.81 84 ILE A O 1
ATOM 665 N N . ILE A 1 85 ? -13.831 -1.774 21.557 1.00 92.56 85 ILE A N 1
ATOM 666 C CA . ILE A 1 85 ? -12.552 -1.292 22.082 1.00 92.56 85 ILE A CA 1
ATOM 667 C C . ILE A 1 85 ? -12.720 0.143 22.579 1.00 92.56 85 ILE A C 1
ATOM 669 O O . ILE A 1 85 ? -13.631 0.863 22.169 1.00 92.56 85 ILE A O 1
ATOM 673 N N . THR A 1 86 ? -11.817 0.577 23.452 1.00 90.88 86 THR A N 1
ATOM 674 C CA . THR A 1 86 ? -11.724 1.974 23.890 1.00 90.88 86 THR A CA 1
ATOM 675 C C . THR A 1 86 ? -10.378 2.556 23.478 1.00 90.88 86 THR A C 1
ATOM 677 O O . THR A 1 86 ? -9.433 1.808 23.231 1.00 90.88 86 THR A O 1
ATOM 680 N N . ILE A 1 87 ? -10.270 3.888 23.436 1.00 88.50 87 ILE A N 1
ATOM 681 C CA . ILE A 1 87 ? -8.991 4.553 23.151 1.00 88.50 87 ILE A CA 1
ATOM 682 C C . ILE A 1 87 ? -7.902 4.069 24.123 1.00 88.50 87 ILE A C 1
ATOM 684 O O . ILE A 1 87 ? -6.912 3.549 23.627 1.00 88.50 87 ILE A O 1
ATOM 688 N N . PRO A 1 88 ? -8.089 4.057 25.461 1.00 90.81 88 PRO A N 1
ATOM 689 C CA . PRO A 1 88 ? -7.066 3.537 26.374 1.00 90.81 88 PRO A CA 1
ATOM 690 C C . PRO A 1 88 ? -6.641 2.089 26.097 1.00 90.81 88 PRO A C 1
ATOM 692 O O . PRO A 1 88 ? -5.471 1.754 26.271 1.00 90.81 88 PRO A O 1
ATOM 695 N N . ILE A 1 89 ? -7.567 1.225 25.657 1.00 90.31 89 ILE A N 1
ATOM 696 C CA . ILE A 1 89 ? -7.239 -0.152 25.252 1.00 90.31 89 ILE A CA 1
ATOM 697 C C . ILE A 1 89 ? -6.334 -0.135 24.016 1.00 90.31 89 ILE A C 1
ATOM 699 O O . ILE A 1 89 ? -5.305 -0.803 24.017 1.00 90.31 89 ILE A O 1
ATOM 703 N N . LEU A 1 90 ? -6.680 0.652 22.995 1.00 89.50 90 LEU A N 1
ATOM 704 C CA . LEU A 1 90 ? -5.894 0.782 21.768 1.00 89.50 90 LEU A CA 1
ATOM 705 C C . LEU A 1 90 ? -4.496 1.364 22.033 1.00 89.50 90 LEU A C 1
ATOM 707 O O . LEU A 1 90 ? -3.507 0.832 21.535 1.00 89.50 90 LEU A O 1
ATOM 711 N N . GLU A 1 91 ? -4.393 2.417 22.849 1.00 88.62 91 GLU A N 1
ATOM 712 C CA . GLU A 1 91 ? -3.110 3.030 23.224 1.00 88.62 91 GLU A CA 1
ATOM 713 C C . GLU A 1 91 ? -2.213 2.029 23.960 1.00 88.62 91 GLU A C 1
ATOM 715 O O . GLU A 1 91 ? -1.036 1.871 23.637 1.00 88.62 91 GLU A O 1
ATOM 720 N N . ASN A 1 92 ? -2.782 1.310 24.929 1.00 90.38 92 ASN A N 1
ATOM 721 C CA . ASN A 1 92 ? -2.077 0.294 25.702 1.00 90.38 92 ASN A CA 1
ATOM 722 C C . ASN A 1 92 ? -1.634 -0.877 24.811 1.00 90.38 92 ASN A C 1
ATOM 724 O O . ASN A 1 92 ? -0.488 -1.315 24.911 1.00 90.38 92 ASN A O 1
ATOM 728 N N . ALA A 1 93 ? -2.494 -1.320 23.889 1.00 90.50 93 ALA A N 1
ATOM 729 C CA . ALA A 1 93 ? -2.166 -2.352 22.913 1.00 90.50 93 ALA A CA 1
ATOM 730 C C . ALA A 1 93 ? -0.979 -1.936 22.029 1.00 90.50 93 ALA A C 1
ATOM 732 O O . ALA A 1 93 ? -0.030 -2.702 21.902 1.00 90.50 93 ALA A O 1
ATOM 733 N N . ILE A 1 94 ? -0.968 -0.707 21.499 1.00 88.62 94 ILE A N 1
ATOM 734 C CA . ILE A 1 94 ? 0.143 -0.182 20.687 1.00 88.62 94 ILE A CA 1
ATOM 735 C C . ILE A 1 94 ? 1.437 -0.076 21.509 1.00 88.62 94 ILE A C 1
ATOM 737 O O . ILE A 1 94 ? 2.501 -0.486 21.046 1.00 88.62 94 ILE A O 1
ATOM 741 N N . LEU A 1 95 ? 1.373 0.459 22.730 1.00 88.25 95 LEU A N 1
ATOM 742 C CA . LEU A 1 95 ? 2.566 0.711 23.545 1.00 88.25 95 LEU A CA 1
ATOM 743 C C . LEU A 1 95 ? 3.198 -0.567 24.107 1.00 88.25 95 LEU A C 1
ATOM 745 O O . LEU A 1 95 ? 4.422 -0.633 24.231 1.00 88.25 95 LEU A O 1
ATOM 749 N N . LYS A 1 96 ? 2.384 -1.569 24.460 1.00 89.88 96 LYS A N 1
ATOM 750 C CA . LYS A 1 96 ? 2.852 -2.818 25.082 1.00 89.88 96 LYS A CA 1
ATOM 751 C C . LYS A 1 96 ? 3.077 -3.963 24.102 1.00 89.88 96 LYS A C 1
ATOM 753 O O . LYS A 1 96 ? 3.566 -5.009 24.526 1.00 89.88 96 LYS A O 1
ATOM 758 N N . PHE A 1 97 ? 2.727 -3.799 22.827 1.00 90.25 97 PHE A N 1
ATOM 759 C CA . PHE A 1 97 ? 2.953 -4.839 21.831 1.00 90.25 97 PHE A CA 1
ATOM 760 C C . PHE A 1 97 ? 4.439 -5.219 21.753 1.00 90.25 97 PHE A C 1
ATOM 762 O O . PHE A 1 97 ? 5.325 -4.360 21.770 1.00 90.25 97 PHE A O 1
ATOM 769 N N . SER A 1 98 ? 4.721 -6.5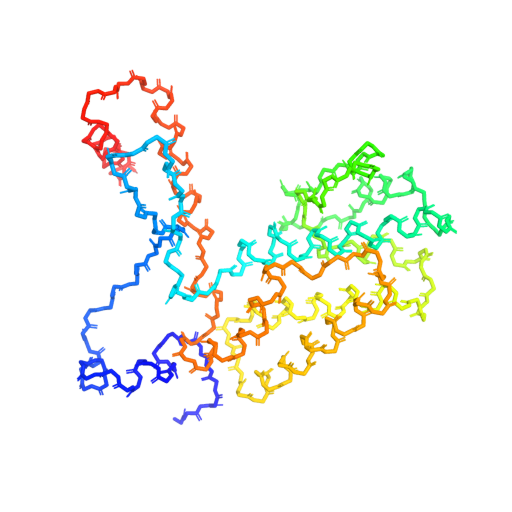20 21.675 1.00 90.44 98 SER A N 1
ATOM 770 C CA . SER A 1 98 ? 6.086 -7.028 21.542 1.00 90.44 98 SER A CA 1
ATOM 771 C C . SER A 1 98 ? 6.523 -6.935 20.080 1.00 90.44 98 SER A C 1
ATOM 773 O O . SER A 1 98 ? 6.261 -7.824 19.274 1.00 90.44 98 SER A O 1
ATOM 775 N N . TYR A 1 99 ? 7.140 -5.810 19.722 1.00 88.38 99 TYR A N 1
ATOM 776 C CA . TYR A 1 99 ? 7.647 -5.576 18.370 1.00 88.38 99 TYR A CA 1
ATOM 777 C C . TYR A 1 99 ? 8.892 -6.420 18.092 1.00 88.38 99 TYR A C 1
ATOM 779 O O . TYR A 1 99 ? 9.818 -6.462 18.905 1.00 88.38 99 TYR A O 1
ATOM 787 N N . GLY A 1 100 ? 8.932 -7.047 16.916 1.00 86.25 100 GLY A N 1
ATOM 788 C CA . GLY A 1 100 ? 10.113 -7.759 16.437 1.00 86.25 100 GLY A CA 1
ATOM 789 C C . GLY A 1 100 ? 11.271 -6.814 16.102 1.00 86.25 100 GLY A C 1
ATOM 790 O O . GLY A 1 100 ? 11.107 -5.595 16.023 1.00 86.25 100 GLY A O 1
ATOM 791 N N . ILE A 1 101 ? 12.449 -7.390 15.845 1.00 86.50 101 ILE A N 1
ATOM 792 C CA . ILE A 1 101 ? 13.687 -6.647 15.530 1.00 86.50 101 ILE A CA 1
ATOM 793 C C . ILE A 1 101 ? 13.488 -5.686 14.346 1.00 86.50 101 ILE A C 1
ATOM 795 O O . ILE A 1 101 ? 14.004 -4.572 14.363 1.00 86.50 101 ILE A O 1
ATOM 799 N N . ASN A 1 102 ? 12.688 -6.084 13.355 1.00 82.94 102 ASN A N 1
ATOM 800 C CA . ASN A 1 102 ? 12.421 -5.277 12.163 1.00 82.94 102 ASN A CA 1
ATOM 801 C C . ASN A 1 102 ? 11.458 -4.101 12.421 1.00 82.94 102 ASN A C 1
ATOM 803 O O . ASN A 1 102 ? 11.490 -3.114 11.690 1.00 82.94 102 ASN A O 1
ATOM 807 N N . ASP A 1 103 ? 10.632 -4.176 13.468 1.00 83.50 103 ASP A N 1
ATOM 808 C CA . ASP A 1 103 ? 9.571 -3.199 13.751 1.00 83.50 103 ASP A CA 1
ATOM 809 C C . ASP A 1 103 ? 9.917 -2.269 14.925 1.00 83.50 103 ASP A C 1
ATOM 811 O O . ASP A 1 103 ? 9.308 -1.212 15.089 1.00 83.50 103 ASP A O 1
ATOM 815 N N . VAL A 1 104 ? 10.917 -2.620 15.745 1.00 82.75 104 VAL A N 1
ATOM 816 C CA . VAL A 1 104 ? 11.249 -1.890 16.982 1.00 82.75 104 VAL A CA 1
ATOM 817 C C . VAL A 1 104 ? 11.659 -0.433 16.740 1.00 82.75 104 VAL A C 1
ATOM 819 O O . VAL A 1 104 ? 11.416 0.416 17.598 1.00 82.75 104 VAL A O 1
ATOM 822 N N . LEU A 1 105 ? 12.254 -0.140 15.579 1.00 79.88 105 LEU A N 1
ATOM 823 C CA . LEU A 1 105 ? 12.664 1.211 15.183 1.00 79.88 105 LEU A CA 1
ATOM 824 C C . LEU A 1 105 ? 11.514 2.029 14.580 1.00 79.88 105 LEU A C 1
ATOM 826 O O . LEU A 1 105 ? 11.588 3.253 14.564 1.00 79.88 105 LEU A O 1
ATOM 830 N N . ASN A 1 106 ? 10.444 1.370 14.127 1.00 77.50 106 ASN A N 1
ATOM 831 C CA . ASN A 1 106 ? 9.337 1.973 13.381 1.00 77.50 106 ASN A CA 1
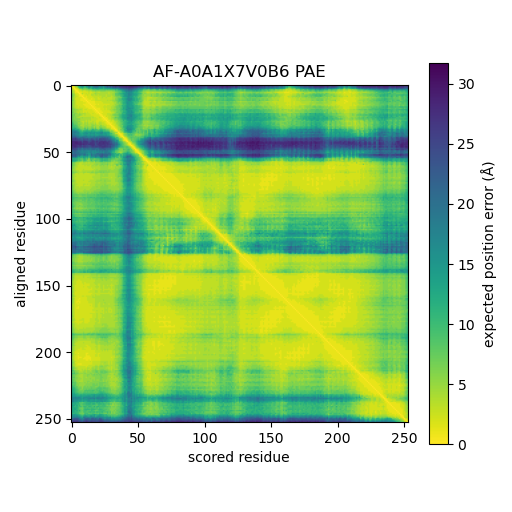ATOM 832 C C . ASN A 1 106 ? 7.995 1.742 14.090 1.00 77.50 106 ASN A C 1
ATOM 834 O O . ASN A 1 106 ? 6.993 1.391 13.465 1.00 77.50 106 ASN A O 1
ATOM 838 N N . LYS A 1 107 ? 7.978 1.913 15.417 1.00 80.19 107 LYS A N 1
ATOM 839 C CA . LYS A 1 107 ? 6.763 1.728 16.217 1.00 80.19 107 LYS A CA 1
ATOM 840 C C . LYS A 1 107 ? 5.682 2.724 15.779 1.00 80.19 107 LYS A C 1
ATOM 842 O O . LYS A 1 107 ? 5.983 3.917 15.660 1.00 80.19 107 LYS A O 1
ATOM 847 N N . PRO A 1 108 ? 4.430 2.278 15.577 1.00 79.44 108 PRO A N 1
ATOM 848 C CA . PRO A 1 108 ? 3.337 3.184 15.270 1.00 79.44 108 PRO A CA 1
ATOM 849 C C . PRO A 1 108 ? 3.137 4.178 16.418 1.00 79.44 108 PRO A C 1
ATOM 851 O O . PRO A 1 108 ? 3.291 3.849 17.597 1.00 79.44 108 PRO A O 1
ATOM 854 N N . SER A 1 109 ? 2.808 5.421 16.067 1.00 80.19 109 SER A N 1
ATOM 855 C CA . SER A 1 109 ? 2.451 6.432 17.059 1.00 80.19 109 SER A CA 1
ATOM 856 C C . SER A 1 109 ? 1.109 6.096 17.714 1.00 80.19 109 SER A C 1
ATOM 858 O O . SER A 1 109 ? 0.316 5.300 17.217 1.00 80.19 109 SER A O 1
ATOM 860 N N . VAL A 1 110 ? 0.821 6.704 18.858 1.00 77.94 110 VAL A N 1
ATOM 861 C CA . VAL A 1 110 ? -0.478 6.511 19.501 1.00 77.94 110 VAL A CA 1
ATOM 862 C C . VAL A 1 110 ? -1.578 7.199 18.683 1.00 77.94 110 VAL A C 1
ATOM 864 O O . VAL A 1 110 ? -1.452 8.369 18.315 1.00 77.94 110 VAL A O 1
ATOM 867 N N . ILE A 1 111 ? -2.668 6.478 18.401 1.00 79.19 111 ILE A N 1
ATOM 868 C CA . ILE A 1 111 ? -3.842 7.029 17.718 1.00 79.19 111 ILE A CA 1
ATOM 869 C C . ILE A 1 111 ? -4.682 7.814 18.731 1.00 79.19 111 ILE A C 1
ATOM 871 O O . ILE A 1 111 ? -5.411 7.236 19.535 1.00 79.19 111 ILE A O 1
ATOM 875 N N . SER A 1 112 ? -4.597 9.144 18.683 1.00 72.88 112 SER A N 1
ATOM 876 C CA . SER A 1 112 ? -5.356 9.993 19.602 1.00 72.88 112 SER A CA 1
ATOM 877 C C . SER A 1 112 ? -6.856 10.001 19.283 1.00 72.88 112 SER A C 1
ATOM 879 O O . SER A 1 112 ? -7.277 9.910 18.125 1.00 72.88 112 SER A O 1
ATOM 881 N N . ALA A 1 113 ? -7.681 10.208 20.315 1.00 74.06 113 ALA A N 1
ATOM 882 C CA . ALA A 1 113 ? -9.131 10.369 20.174 1.00 74.06 113 ALA A CA 1
ATOM 883 C C . ALA A 1 113 ? -9.526 11.544 19.256 1.00 74.06 113 ALA A C 1
ATOM 885 O O . ALA A 1 113 ? -10.607 11.541 18.664 1.00 74.06 113 ALA A O 1
ATOM 886 N N . THR A 1 114 ? -8.656 12.549 19.133 1.00 74.12 114 THR A N 1
ATOM 887 C CA . THR A 1 114 ? -8.841 13.688 18.228 1.00 74.12 114 THR A CA 1
ATOM 888 C C . THR A 1 114 ? -8.671 13.265 16.770 1.00 74.12 114 THR A C 1
ATOM 890 O O . THR A 1 114 ? -9.483 13.648 15.933 1.00 74.12 114 THR A O 1
ATOM 893 N N . ILE A 1 115 ? -7.666 12.434 16.467 1.00 76.56 115 ILE A N 1
ATOM 894 C CA . ILE A 1 115 ? -7.423 11.902 15.115 1.00 76.56 115 ILE A CA 1
ATOM 895 C C . ILE A 1 115 ? -8.564 10.961 14.723 1.00 76.56 115 ILE A C 1
ATOM 897 O O . ILE A 1 115 ? -9.241 11.244 13.738 1.00 76.56 115 ILE A O 1
ATOM 901 N N . LEU A 1 116 ? -8.837 9.949 15.558 1.00 77.75 116 LEU A N 1
ATOM 902 C CA . LEU A 1 116 ? -10.185 9.518 15.947 1.00 77.75 116 LEU A CA 1
ATOM 903 C C . LEU A 1 116 ? -11.386 10.118 15.204 1.00 77.75 116 LEU A C 1
ATOM 905 O O . LEU A 1 116 ? -11.813 9.722 14.122 1.00 77.75 116 LEU A O 1
ATOM 909 N N . LYS A 1 117 ? -11.906 11.142 15.882 1.00 77.38 117 LYS A N 1
ATOM 910 C CA . LYS A 1 117 ? -13.161 11.841 15.624 1.00 77.38 117 LYS A CA 1
ATOM 911 C C . LYS A 1 117 ? -13.046 12.944 14.576 1.00 77.38 117 LYS A C 1
ATOM 913 O O . LYS A 1 117 ? -14.043 13.597 14.275 1.00 77.38 117 LYS A O 1
ATOM 918 N N . SER A 1 118 ? -11.844 13.217 14.071 1.00 80.19 118 SER A N 1
ATOM 919 C CA . SER A 1 118 ? -11.666 14.216 13.020 1.00 80.19 118 SER A CA 1
ATOM 920 C C . SER A 1 118 ? -12.386 13.786 11.741 1.00 80.19 118 SER A C 1
ATOM 922 O O . SER A 1 118 ? -12.495 12.593 11.453 1.00 80.19 118 SER A O 1
ATOM 924 N N . LYS A 1 119 ? -12.856 14.771 10.968 1.00 71.88 119 LYS A N 1
ATOM 925 C CA . LYS A 1 119 ? -13.483 14.543 9.656 1.00 71.88 119 LYS A CA 1
ATOM 926 C C . LYS A 1 119 ? -12.486 14.125 8.570 1.00 71.88 119 LYS A C 1
ATOM 928 O O . LYS A 1 119 ? -12.911 13.711 7.503 1.00 71.88 119 LYS A O 1
ATOM 933 N N . ASP A 1 120 ? -11.184 14.283 8.814 1.00 71.94 120 ASP A N 1
ATOM 934 C CA . ASP A 1 120 ? -10.141 13.792 7.911 1.00 71.94 120 ASP A CA 1
ATOM 935 C C . ASP A 1 120 ? -10.131 12.267 7.954 1.00 71.94 120 ASP A C 1
ATOM 937 O O . ASP A 1 120 ? -10.198 11.692 9.027 1.00 71.94 120 ASP A O 1
ATOM 941 N N . HIS A 1 121 ? -10.034 11.594 6.822 1.00 62.84 121 HIS A N 1
ATOM 942 C CA . HIS A 1 121 ? -10.080 10.141 6.754 1.00 62.84 121 HIS A CA 1
ATOM 943 C C . HIS A 1 121 ? -8.688 9.477 6.857 1.00 62.84 121 HIS A C 1
ATOM 945 O O . HIS A 1 121 ? -8.598 8.252 6.916 1.00 62.84 121 HIS A O 1
ATOM 951 N N . GLY A 1 122 ? -7.600 10.257 6.917 1.00 60.56 122 GLY A N 1
ATOM 952 C CA . GLY A 1 122 ? -6.225 9.748 6.935 1.00 60.56 122 GLY A CA 1
ATOM 953 C C . GLY A 1 122 ? -5.663 9.401 8.323 1.00 60.56 122 GLY A C 1
ATOM 954 O O . GLY A 1 122 ? -5.576 10.246 9.214 1.00 60.56 122 GLY A O 1
ATOM 955 N N . LEU A 1 123 ? -5.172 8.168 8.480 1.00 66.94 123 LEU A N 1
ATOM 956 C CA . LEU A 1 123 ? -4.250 7.746 9.546 1.00 66.94 123 LEU A CA 1
ATOM 957 C C . LEU A 1 123 ? -2.827 7.626 8.974 1.00 66.94 123 LEU A C 1
ATOM 959 O O . LEU A 1 123 ? -2.599 6.902 8.020 1.00 66.94 123 LEU A O 1
ATOM 963 N N . LYS A 1 124 ? -1.827 8.297 9.547 1.00 62.19 124 LYS A N 1
ATOM 964 C CA . LYS A 1 124 ? -0.432 8.193 9.064 1.00 62.19 124 LYS A CA 1
ATOM 965 C C . LYS A 1 124 ? 0.329 7.056 9.755 1.00 62.19 124 LYS A C 1
ATOM 967 O O . LYS A 1 124 ? 1.335 7.307 10.414 1.00 62.19 124 LYS A O 1
ATOM 972 N N . GLN A 1 125 ? -0.203 5.832 9.716 1.00 66.75 125 GLN A N 1
ATOM 973 C CA . GLN A 1 125 ? 0.364 4.685 10.440 1.00 66.75 125 GLN A CA 1
ATOM 974 C C . GLN A 1 125 ? 0.187 3.361 9.694 1.00 66.75 125 GLN A C 1
ATOM 976 O O . GLN A 1 125 ? -0.751 3.186 8.919 1.00 66.75 125 GLN A O 1
ATOM 981 N N . THR A 1 126 ? 1.076 2.407 9.976 1.00 66.38 126 THR A N 1
ATOM 982 C CA . THR A 1 126 ? 1.058 1.067 9.389 1.00 66.38 126 THR A CA 1
ATOM 983 C C . THR A 1 126 ? 0.010 0.187 10.084 1.00 66.38 126 THR A C 1
ATOM 985 O O . THR A 1 126 ? 0.091 -0.104 11.274 1.00 66.38 126 THR A O 1
ATOM 988 N N . GLY A 1 127 ? -1.006 -0.253 9.336 1.00 76.25 127 GLY A N 1
ATOM 989 C CA . GLY A 1 127 ? -2.125 -1.042 9.876 1.00 76.25 127 GLY A CA 1
ATOM 990 C C . GLY A 1 127 ? -1.871 -2.549 10.002 1.00 76.25 127 GLY A C 1
ATOM 991 O O . GLY A 1 127 ? -2.715 -3.264 10.536 1.00 76.25 127 GLY A O 1
ATOM 992 N N . ARG A 1 128 ? -0.723 -3.054 9.526 1.00 85.75 128 ARG A N 1
ATOM 993 C CA . ARG A 1 128 ? -0.452 -4.499 9.376 1.00 85.75 128 ARG A CA 1
ATOM 994 C C . ARG A 1 128 ? -0.478 -5.275 10.695 1.00 85.75 128 ARG A C 1
ATOM 996 O O . ARG A 1 128 ? -0.978 -6.393 10.733 1.00 85.75 128 ARG A O 1
ATOM 1003 N N . LEU A 1 129 ? 0.062 -4.701 11.770 1.00 89.00 129 LEU A N 1
ATOM 1004 C CA . LEU A 1 129 ? 0.131 -5.364 13.080 1.00 89.00 129 LEU A CA 1
ATOM 1005 C C . LEU A 1 129 ? -1.129 -5.148 13.925 1.00 89.00 129 LEU A C 1
ATOM 1007 O O . LEU A 1 129 ? -1.301 -5.813 14.945 1.00 89.00 129 LEU A O 1
ATOM 1011 N N . LEU A 1 130 ? -2.027 -4.252 13.505 1.00 90.56 130 LEU A N 1
ATOM 1012 C CA . LEU A 1 130 ? -3.200 -3.883 14.289 1.00 90.56 130 LEU A CA 1
ATOM 1013 C C . LEU A 1 130 ? -4.093 -5.089 14.638 1.00 90.56 130 LEU A C 1
ATOM 1015 O O . LEU A 1 130 ? -4.445 -5.215 15.811 1.00 90.56 130 LEU A O 1
ATOM 1019 N N . PRO A 1 131 ? -4.415 -6.026 13.720 1.00 92.62 131 PRO A N 1
ATOM 1020 C CA . PRO A 1 131 ? -5.236 -7.182 14.078 1.00 92.62 131 PRO A CA 1
ATOM 1021 C C . PRO A 1 131 ? -4.590 -8.066 15.148 1.00 92.62 131 PRO A C 1
ATOM 1023 O O . PRO A 1 131 ? -5.295 -8.627 15.979 1.00 92.62 131 PRO A O 1
ATOM 1026 N N . LEU A 1 132 ? -3.257 -8.152 15.183 1.00 92.06 132 LEU A N 1
ATOM 1027 C CA . LEU A 1 132 ? -2.536 -8.899 16.220 1.00 92.06 132 LEU A CA 1
ATOM 1028 C C . LEU A 1 132 ? -2.598 -8.189 17.579 1.00 92.06 132 LEU A C 1
ATOM 1030 O O . LEU A 1 132 ? -2.618 -8.844 18.618 1.00 92.06 132 LEU A O 1
ATOM 1034 N N . MET A 1 133 ? -2.650 -6.856 17.580 1.00 91.62 133 MET A N 1
ATOM 1035 C CA . MET A 1 133 ? -2.720 -6.040 18.794 1.00 91.62 133 MET A CA 1
ATOM 1036 C C . MET A 1 133 ? -4.097 -6.102 19.462 1.00 91.62 133 MET A C 1
ATOM 1038 O O . MET A 1 133 ? -4.179 -6.246 20.680 1.00 91.62 133 MET A O 1
ATOM 1042 N N . ILE A 1 134 ? -5.177 -5.986 18.680 1.00 91.88 134 ILE A N 1
ATOM 1043 C CA . ILE A 1 134 ? -6.545 -5.836 19.212 1.00 91.88 134 ILE A CA 1
ATOM 1044 C C . ILE A 1 134 ? -7.475 -7.017 18.911 1.00 91.88 134 ILE A C 1
ATOM 1046 O O . ILE A 1 134 ? -8.604 -7.025 19.390 1.00 91.88 134 ILE A O 1
ATOM 1050 N N . GLY A 1 135 ? -7.026 -8.026 18.159 1.00 92.50 135 GLY A N 1
ATOM 1051 C CA . GLY A 1 135 ? -7.874 -9.128 17.687 1.00 92.50 135 GLY A CA 1
ATOM 1052 C C . GLY A 1 135 ? -8.564 -9.916 18.799 1.00 92.50 135 GLY A C 1
ATOM 1053 O O . GLY A 1 135 ? -9.712 -10.308 18.645 1.00 92.50 135 GLY A O 1
ATOM 1054 N N . HIS A 1 136 ? -7.922 -10.066 19.959 1.00 93.25 136 HIS A N 1
ATOM 1055 C CA . HIS A 1 136 ? -8.497 -10.755 21.120 1.00 93.25 136 HIS A CA 1
ATOM 1056 C C . HIS A 1 136 ? -9.673 -10.009 21.779 1.00 93.25 136 HIS A C 1
ATOM 1058 O O . HIS A 1 136 ? -10.388 -10.592 22.591 1.00 93.25 136 HIS A O 1
ATOM 1064 N N . HIS A 1 137 ? -9.884 -8.732 21.445 1.00 92.25 137 HIS A N 1
ATOM 1065 C CA . HIS A 1 137 ? -11.043 -7.950 21.883 1.00 92.25 137 HIS A CA 1
ATOM 1066 C C . HIS A 1 137 ? -12.211 -7.991 20.888 1.00 92.25 137 HIS A C 1
ATOM 1068 O O . HIS A 1 137 ? -13.287 -7.479 21.193 1.00 92.25 137 HIS A O 1
ATOM 1074 N N . ILE A 1 138 ? -12.009 -8.548 19.693 1.00 93.62 138 ILE A N 1
ATOM 1075 C CA . ILE A 1 138 ? -12.969 -8.480 18.593 1.00 93.62 138 ILE A CA 1
ATOM 1076 C C . ILE A 1 138 ? -13.618 -9.861 18.409 1.00 93.62 138 ILE A C 1
ATOM 1078 O O . ILE A 1 138 ? -12.904 -10.863 18.370 1.00 93.62 138 ILE A O 1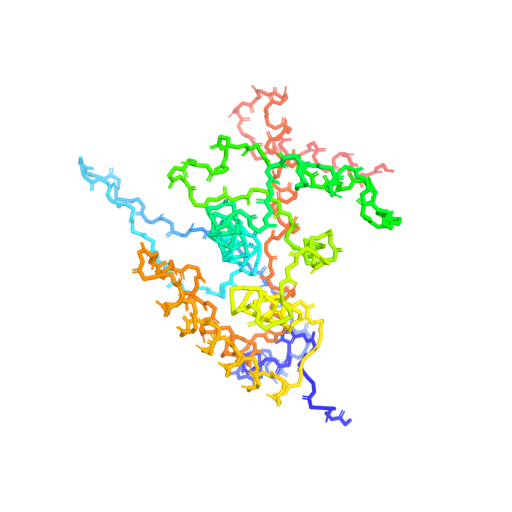
ATOM 1082 N N . PRO A 1 139 ? -14.956 -9.949 18.271 1.00 92.94 139 PRO A N 1
ATOM 1083 C CA . PRO A 1 139 ? -15.623 -11.201 17.919 1.00 92.94 139 PRO A CA 1
ATOM 1084 C C . PRO A 1 139 ? -15.093 -11.778 16.601 1.00 92.94 139 PRO A C 1
ATOM 1086 O O . PRO A 1 139 ? -14.864 -11.041 15.643 1.00 92.94 139 PRO A O 1
ATOM 1089 N N . GLN A 1 140 ? -14.916 -13.097 16.539 1.00 88.81 140 GLN A N 1
ATOM 1090 C CA . GLN A 1 140 ? -14.293 -13.769 15.392 1.00 88.81 140 GLN A CA 1
ATOM 1091 C C . GLN A 1 140 ? -15.092 -13.613 14.083 1.00 88.81 140 GLN A C 1
ATOM 1093 O O . GLN A 1 140 ? -14.514 -13.600 13.000 1.00 88.81 140 GLN A O 1
ATOM 1098 N N . ASP A 1 141 ? -16.409 -13.470 14.187 1.00 92.50 141 ASP A N 1
ATOM 1099 C CA . ASP A 1 141 ? -17.371 -13.285 13.099 1.00 92.50 141 ASP A CA 1
ATOM 1100 C C . ASP A 1 141 ? -17.653 -11.805 12.784 1.00 92.50 141 ASP A C 1
ATOM 1102 O O . ASP A 1 141 ? -18.551 -11.483 12.007 1.00 92.50 141 ASP A O 1
ATOM 1106 N N . ASN A 1 142 ? -16.889 -10.875 13.365 1.00 96.31 142 ASN A N 1
ATOM 1107 C CA . ASN A 1 142 ? -17.102 -9.455 13.135 1.00 96.31 142 ASN A CA 1
ATOM 1108 C C . ASN A 1 142 ? -16.768 -9.053 11.687 1.00 96.31 142 ASN A C 1
ATOM 1110 O O . ASN A 1 142 ? -15.602 -8.984 11.294 1.00 96.31 142 ASN A O 1
ATOM 1114 N N . GLU A 1 143 ? -17.795 -8.690 10.921 1.00 97.38 143 GLU A N 1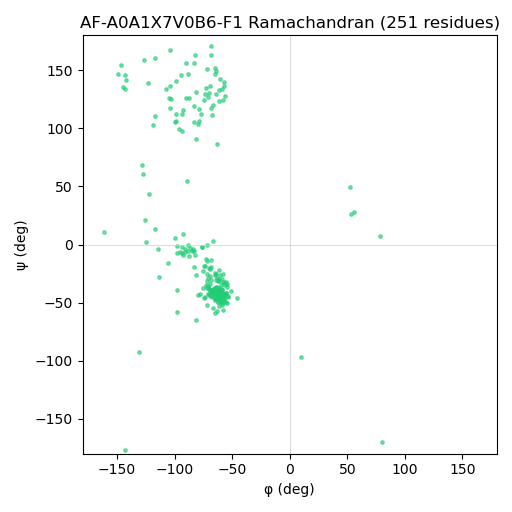
ATOM 1115 C CA . GLU A 1 143 ? -17.677 -8.367 9.494 1.00 97.38 143 GLU A CA 1
ATOM 1116 C C . GLU A 1 143 ? -16.727 -7.195 9.195 1.00 97.38 143 GLU A C 1
ATOM 1118 O O . GLU A 1 143 ? -16.000 -7.238 8.205 1.00 97.38 143 GLU A O 1
ATOM 1123 N N . HIS A 1 144 ? -16.652 -6.174 10.061 1.00 97.38 144 HIS A N 1
ATOM 1124 C CA . HIS A 1 144 ? -15.717 -5.053 9.870 1.00 97.38 144 HIS A CA 1
ATOM 1125 C C . HIS A 1 144 ? -14.258 -5.505 10.002 1.00 97.38 144 HIS A C 1
ATOM 1127 O O . HIS A 1 144 ? -13.408 -5.088 9.213 1.00 97.38 144 HIS A O 1
ATOM 1133 N N . SER A 1 145 ? -13.969 -6.385 10.968 1.00 96.56 145 SER A N 1
ATOM 1134 C CA . SER A 1 145 ? -12.633 -6.966 11.116 1.00 96.56 145 SER A CA 1
ATOM 1135 C C . SER A 1 145 ? -12.295 -7.887 9.952 1.00 96.56 145 SER A C 1
ATOM 1137 O O . SER A 1 145 ? -11.174 -7.841 9.456 1.00 96.56 145 SER A O 1
ATOM 1139 N N . LEU A 1 146 ? -13.249 -8.705 9.497 1.00 97.44 146 LEU A N 1
ATOM 1140 C CA . LEU A 1 146 ? -13.057 -9.593 8.349 1.00 97.44 146 LEU A CA 1
ATOM 1141 C C . LEU A 1 146 ? -12.801 -8.796 7.066 1.00 97.44 146 LEU A C 1
ATOM 1143 O O . LEU A 1 146 ? -11.891 -9.132 6.311 1.00 97.44 146 LEU A O 1
ATOM 1147 N N . ASN A 1 147 ? -13.527 -7.695 6.855 1.00 97.94 147 ASN A N 1
ATOM 1148 C CA . ASN A 1 147 ? -13.284 -6.789 5.737 1.00 97.94 147 ASN A CA 1
ATOM 1149 C C . ASN A 1 147 ? -11.875 -6.171 5.807 1.00 97.94 147 ASN A C 1
ATOM 1151 O O . ASN A 1 147 ? -11.162 -6.144 4.808 1.00 97.94 147 ASN A O 1
ATOM 1155 N N . PHE A 1 148 ? -11.429 -5.727 6.987 1.00 97.25 148 PHE A N 1
ATOM 1156 C CA . PHE A 1 148 ? -10.068 -5.208 7.161 1.00 97.25 148 PHE A CA 1
ATOM 1157 C C . PHE A 1 148 ? -8.990 -6.280 6.929 1.00 97.25 148 PHE A C 1
ATOM 1159 O O . PHE A 1 148 ? -7.984 -6.010 6.275 1.00 97.25 148 PHE A O 1
ATOM 1166 N N . LEU A 1 149 ? -9.205 -7.513 7.395 1.00 96.94 149 LEU A N 1
ATOM 1167 C CA . LEU A 1 149 ? -8.308 -8.639 7.117 1.00 96.94 149 LEU A CA 1
ATOM 1168 C C . LEU A 1 149 ? -8.249 -8.969 5.619 1.00 96.94 149 LEU A C 1
ATOM 1170 O O . LEU A 1 149 ? -7.164 -9.237 5.109 1.00 96.94 149 LEU A O 1
ATOM 1174 N N . ALA A 1 150 ? -9.371 -8.886 4.899 1.00 97.81 150 ALA A N 1
ATOM 1175 C CA . ALA A 1 150 ? -9.393 -9.045 3.445 1.00 97.81 150 ALA A CA 1
ATOM 1176 C C . ALA A 1 150 ? -8.551 -7.966 2.740 1.00 97.81 150 ALA A C 1
ATOM 1178 O O . ALA A 1 150 ? -7.839 -8.275 1.786 1.00 97.81 150 ALA A O 1
ATOM 1179 N N . LEU A 1 151 ? -8.554 -6.718 3.231 1.00 97.50 151 LEU A N 1
ATOM 1180 C CA . LEU A 1 151 ? -7.649 -5.679 2.727 1.00 97.50 151 LEU A CA 1
ATOM 1181 C C . LEU A 1 151 ? -6.178 -6.022 2.982 1.00 97.50 151 LEU A C 1
ATOM 1183 O O . LEU A 1 151 ? -5.354 -5.837 2.092 1.00 97.50 151 LEU A O 1
ATOM 1187 N N . LEU A 1 152 ? -5.832 -6.535 4.165 1.00 96.38 152 LEU A N 1
ATOM 1188 C CA . LEU A 1 152 ? -4.457 -6.965 4.442 1.00 96.38 152 LEU A CA 1
ATOM 1189 C C . LEU A 1 152 ? -4.026 -8.124 3.533 1.00 96.38 152 LEU A C 1
ATOM 1191 O O . LEU A 1 152 ? -2.911 -8.104 3.027 1.00 96.38 152 LEU A O 1
ATOM 1195 N N . GLN A 1 153 ? -4.926 -9.064 3.234 1.00 97.44 153 GLN A N 1
ATOM 1196 C CA . GLN A 1 153 ? -4.663 -10.120 2.252 1.00 97.44 153 GLN A CA 1
ATOM 1197 C C . GLN A 1 153 ? -4.429 -9.552 0.847 1.00 97.44 153 GLN A C 1
ATOM 1199 O O . GLN A 1 153 ? -3.520 -9.999 0.155 1.00 97.44 153 GLN A O 1
ATOM 1204 N N . VAL A 1 154 ? -5.200 -8.541 0.422 1.00 97.69 154 VAL A N 1
ATOM 1205 C CA . VAL A 1 154 ? -4.924 -7.821 -0.835 1.00 97.69 154 VAL A CA 1
ATOM 1206 C C . VAL A 1 154 ? -3.509 -7.245 -0.811 1.00 97.69 154 VAL A C 1
ATOM 1208 O O . VAL A 1 154 ? -2.768 -7.424 -1.773 1.00 97.69 154 VAL A O 1
ATOM 1211 N N . ILE A 1 155 ? -3.115 -6.594 0.285 1.00 95.38 155 ILE A N 1
ATOM 1212 C CA . ILE A 1 155 ? -1.771 -6.023 0.443 1.00 95.38 155 ILE A CA 1
ATOM 1213 C C . ILE A 1 155 ? -0.694 -7.104 0.317 1.00 95.38 155 ILE A C 1
ATOM 1215 O O . ILE A 1 155 ? 0.285 -6.877 -0.387 1.00 95.38 155 ILE A O 1
ATOM 1219 N N . ASP A 1 156 ? -0.882 -8.281 0.913 1.00 95.00 156 ASP A N 1
ATOM 1220 C CA . ASP A 1 156 ? 0.088 -9.377 0.815 1.00 95.00 156 ASP A CA 1
ATOM 1221 C C . ASP A 1 156 ? 0.333 -9.806 -0.645 1.00 95.00 156 ASP A C 1
ATOM 1223 O O . ASP A 1 156 ? 1.483 -9.981 -1.048 1.00 95.00 156 ASP A O 1
ATOM 1227 N N . TYR A 1 157 ? -0.716 -9.885 -1.475 1.00 96.38 157 TYR A N 1
ATOM 1228 C CA . TYR A 1 157 ? -0.563 -10.144 -2.915 1.00 96.38 157 TYR A CA 1
ATOM 1229 C C . TYR A 1 157 ? 0.161 -9.009 -3.651 1.00 96.38 157 TYR A C 1
ATOM 1231 O O . TYR A 1 157 ? 0.971 -9.272 -4.535 1.00 96.38 157 TYR A O 1
ATOM 1239 N N . LEU A 1 158 ? -0.117 -7.748 -3.308 1.00 94.56 158 LEU A N 1
ATOM 1240 C CA . LEU A 1 158 ? 0.505 -6.590 -3.966 1.00 94.56 158 LEU A CA 1
ATOM 1241 C C . LEU A 1 158 ? 1.987 -6.427 -3.623 1.00 94.56 158 LEU A C 1
ATOM 1243 O O . LEU A 1 158 ? 2.750 -5.893 -4.427 1.00 94.56 158 LEU A O 1
ATOM 1247 N N . PHE A 1 159 ? 2.384 -6.885 -2.437 1.00 92.88 159 PHE A N 1
ATOM 1248 C CA . PHE A 1 159 ? 3.764 -6.859 -1.955 1.00 92.88 159 PHE A CA 1
ATOM 1249 C C . PHE A 1 159 ? 4.555 -8.103 -2.360 1.00 92.88 159 PHE A C 1
ATOM 1251 O O . PHE A 1 159 ? 5.762 -8.161 -2.112 1.00 92.88 159 PHE A O 1
ATOM 1258 N N . ALA A 1 160 ? 3.904 -9.094 -2.973 1.00 93.69 160 ALA A N 1
ATOM 1259 C CA . ALA A 1 160 ? 4.569 -10.305 -3.411 1.00 93.69 160 ALA A CA 1
ATOM 1260 C C . ALA A 1 160 ? 5.646 -9.958 -4.461 1.00 93.69 160 ALA A C 1
ATOM 1262 O O . ALA A 1 160 ? 5.328 -9.352 -5.487 1.00 93.69 160 ALA A O 1
ATOM 1263 N N . PRO A 1 161 ? 6.920 -10.341 -4.241 1.00 92.81 161 PRO A N 1
ATOM 1264 C CA . PRO A 1 161 ? 7.997 -10.065 -5.192 1.00 92.81 161 PRO A CA 1
ATOM 1265 C C . PRO A 1 161 ? 7.849 -10.870 -6.487 1.00 92.81 161 PRO A C 1
ATOM 1267 O O . PRO A 1 161 ? 8.431 -10.506 -7.500 1.00 92.81 161 PRO A O 1
ATOM 1270 N N . ALA A 1 162 ? 7.073 -11.954 -6.447 1.00 94.56 162 ALA A N 1
ATOM 1271 C CA . ALA A 1 162 ? 6.649 -12.715 -7.605 1.00 94.56 162 ALA A CA 1
ATOM 1272 C C . ALA A 1 162 ? 5.215 -13.214 -7.397 1.00 94.56 162 ALA A C 1
ATOM 1274 O O . ALA A 1 162 ? 4.825 -13.536 -6.272 1.00 94.56 162 ALA A O 1
ATOM 1275 N N . ILE A 1 163 ? 4.430 -13.287 -8.470 1.00 95.19 163 ILE A N 1
ATOM 1276 C CA . ILE A 1 163 ? 3.013 -13.661 -8.417 1.00 95.19 163 ILE A CA 1
ATOM 1277 C C . ILE A 1 163 ? 2.609 -14.463 -9.660 1.00 95.19 163 ILE A C 1
ATOM 1279 O O . ILE A 1 163 ? 2.990 -14.116 -10.775 1.00 95.19 163 ILE A O 1
ATOM 1283 N N . SER A 1 164 ? 1.850 -15.550 -9.482 1.00 96.00 164 SER A N 1
ATOM 1284 C CA . SER A 1 164 ? 1.329 -16.348 -10.603 1.00 96.00 164 SER A CA 1
ATOM 1285 C C . SER A 1 164 ? 0.060 -15.730 -11.197 1.00 96.00 164 SER A C 1
ATOM 1287 O O . SER A 1 164 ? -0.616 -14.925 -10.552 1.00 96.00 164 SER A O 1
ATOM 1289 N N . HIS A 1 165 ? -0.312 -16.140 -12.410 1.00 95.19 165 HIS A N 1
ATOM 1290 C CA . HIS A 1 165 ? -1.558 -15.691 -13.038 1.00 95.19 165 HIS A CA 1
ATOM 1291 C C . HIS A 1 165 ? -2.807 -16.078 -12.229 1.00 95.19 165 HIS A C 1
ATOM 1293 O O . HIS A 1 165 ? -3.714 -15.259 -12.087 1.00 95.19 165 HIS A O 1
ATOM 1299 N N . GLU A 1 166 ? -2.833 -17.269 -11.627 1.00 96.38 166 GLU A N 1
ATOM 1300 C CA . GLU A 1 166 ? -3.939 -17.714 -10.771 1.00 96.38 166 GLU A CA 1
ATOM 1301 C C . GLU A 1 166 ? -4.080 -16.823 -9.530 1.00 96.38 166 GLU A C 1
ATOM 1303 O O . GLU A 1 166 ? -5.189 -16.440 -9.153 1.00 96.38 166 GLU A O 1
ATOM 1308 N N . CYS A 1 167 ? -2.955 -16.437 -8.919 1.00 97.06 167 CYS A N 1
ATOM 1309 C CA . CYS A 1 167 ? -2.935 -15.494 -7.803 1.00 97.06 167 CYS A CA 1
ATOM 1310 C C . CYS A 1 167 ? -3.441 -14.105 -8.220 1.00 97.06 167 CYS A C 1
ATOM 1312 O O . CYS A 1 167 ? -4.169 -13.468 -7.459 1.00 97.06 167 CYS A O 1
ATOM 1314 N N . VAL A 1 168 ? -3.114 -13.640 -9.431 1.00 97.44 168 VAL A N 1
ATOM 1315 C CA . VAL A 1 168 ? -3.639 -12.374 -9.972 1.00 97.44 168 VAL A CA 1
ATOM 1316 C C . VAL A 1 168 ? -5.158 -12.436 -10.178 1.00 97.44 168 VAL A C 1
ATOM 1318 O O . VAL A 1 168 ? -5.870 -11.479 -9.858 1.00 97.44 168 VAL A O 1
ATOM 1321 N N . ASP A 1 169 ? -5.685 -13.559 -10.665 1.00 97.50 169 ASP A N 1
ATOM 1322 C CA . ASP A 1 169 ? -7.130 -13.745 -10.818 1.00 97.50 169 ASP A CA 1
ATOM 1323 C C . ASP A 1 169 ? -7.846 -13.807 -9.466 1.00 97.50 169 ASP A C 1
ATOM 1325 O O . ASP A 1 169 ? -8.904 -13.190 -9.293 1.00 97.50 169 ASP A O 1
ATOM 1329 N N . HIS A 1 170 ? -7.242 -14.469 -8.478 1.00 98.06 170 HIS A N 1
ATOM 1330 C CA . HIS A 1 170 ? -7.746 -14.473 -7.109 1.00 98.06 170 HIS A CA 1
ATOM 1331 C C . HIS A 1 170 ? -7.749 -13.065 -6.499 1.00 98.06 170 HIS A C 1
ATOM 1333 O O . HIS A 1 170 ? -8.764 -12.635 -5.947 1.00 98.06 170 HIS A O 1
ATOM 1339 N N . LEU A 1 171 ? -6.662 -12.306 -6.672 1.00 98.25 171 LEU A N 1
ATOM 1340 C CA . LEU A 1 171 ? -6.554 -10.911 -6.247 1.00 98.25 171 LEU A CA 1
ATOM 1341 C C . LEU A 1 171 ? -7.687 -10.051 -6.832 1.00 98.25 171 LEU A C 1
ATOM 1343 O O . LEU A 1 171 ? -8.288 -9.256 -6.109 1.00 98.25 171 LEU A O 1
ATOM 1347 N N . ARG A 1 172 ? -8.045 -10.239 -8.111 1.00 98.38 172 ARG A N 1
ATOM 1348 C CA . ARG A 1 172 ? -9.164 -9.516 -8.746 1.00 98.38 172 ARG A CA 1
ATOM 1349 C C . ARG A 1 172 ? -10.494 -9.758 -8.031 1.00 98.38 172 ARG A C 1
ATOM 1351 O O . ARG A 1 172 ? -11.272 -8.823 -7.835 1.00 98.38 172 ARG A O 1
ATOM 1358 N N . VAL A 1 173 ? -10.767 -11.004 -7.647 1.00 98.25 173 VAL A N 1
ATOM 1359 C CA . VAL A 1 173 ? -11.981 -11.360 -6.897 1.00 98.25 173 VAL A CA 1
ATOM 1360 C C . VAL A 1 173 ? -11.923 -10.796 -5.479 1.00 98.25 173 VAL A C 1
ATOM 1362 O O . VAL A 1 173 ? -12.910 -10.231 -5.009 1.00 98.25 173 VAL A O 1
ATOM 1365 N N . LEU A 1 174 ? -10.767 -10.886 -4.823 1.00 98.44 174 LEU A N 1
ATOM 1366 C CA . LEU A 1 174 ? -10.572 -10.407 -3.459 1.00 98.44 174 LEU A CA 1
ATOM 1367 C C . LEU A 1 174 ? -10.793 -8.891 -3.344 1.00 98.44 174 LEU A C 1
ATOM 1369 O O . LEU A 1 174 ? -11.543 -8.455 -2.473 1.00 98.44 174 LEU A O 1
ATOM 1373 N N . ILE A 1 175 ? -10.232 -8.093 -4.262 1.00 98.44 175 ILE A N 1
ATOM 1374 C CA . ILE A 1 175 ? -10.437 -6.633 -4.311 1.00 98.44 175 ILE A CA 1
ATOM 1375 C C . ILE A 1 175 ? -11.917 -6.299 -4.507 1.00 98.44 175 ILE A C 1
ATOM 1377 O O . ILE A 1 175 ? -12.466 -5.470 -3.778 1.00 98.44 175 ILE A O 1
ATOM 1381 N N . ARG A 1 176 ? -12.584 -6.970 -5.457 1.00 98.00 176 ARG A N 1
ATOM 1382 C CA . ARG A 1 176 ? -14.017 -6.772 -5.718 1.00 98.00 176 ARG A CA 1
ATOM 1383 C C . ARG A 1 176 ? -14.852 -7.050 -4.470 1.00 98.00 176 ARG A C 1
ATOM 1385 O O . ARG A 1 176 ? -15.676 -6.219 -4.098 1.00 98.00 176 ARG A O 1
ATOM 1392 N N . ASN A 1 177 ? -14.634 -8.198 -3.833 1.00 98.19 177 ASN A N 1
ATOM 1393 C CA . ASN A 1 177 ? -15.400 -8.617 -2.663 1.00 98.19 177 ASN A CA 1
ATOM 1394 C C . ASN A 1 177 ? -15.146 -7.693 -1.469 1.00 98.19 177 ASN A C 1
ATOM 1396 O O . ASN A 1 177 ? -16.097 -7.304 -0.794 1.00 98.19 177 ASN A O 1
ATOM 1400 N N . HIS A 1 178 ? -13.891 -7.293 -1.247 1.00 98.38 178 HIS A N 1
ATOM 1401 C CA . HIS A 1 178 ? -13.532 -6.323 -0.218 1.00 98.38 178 HIS A CA 1
ATOM 1402 C C . HIS A 1 178 ? -14.242 -4.979 -0.441 1.00 98.38 178 HIS A C 1
ATOM 1404 O O . HIS A 1 178 ? -14.875 -4.460 0.469 1.00 98.38 178 HIS A O 1
ATOM 1410 N N . HIS A 1 179 ? -14.200 -4.408 -1.649 1.00 97.75 179 HIS A N 1
ATOM 1411 C CA . HIS A 1 179 ? -14.850 -3.117 -1.910 1.00 97.75 179 HIS A CA 1
ATOM 1412 C C . HIS A 1 179 ? -16.374 -3.197 -1.831 1.00 97.75 179 HIS A C 1
ATOM 1414 O O . HIS A 1 179 ? -16.994 -2.296 -1.272 1.00 97.75 179 HIS A O 1
ATOM 1420 N N . TYR A 1 180 ? -16.976 -4.282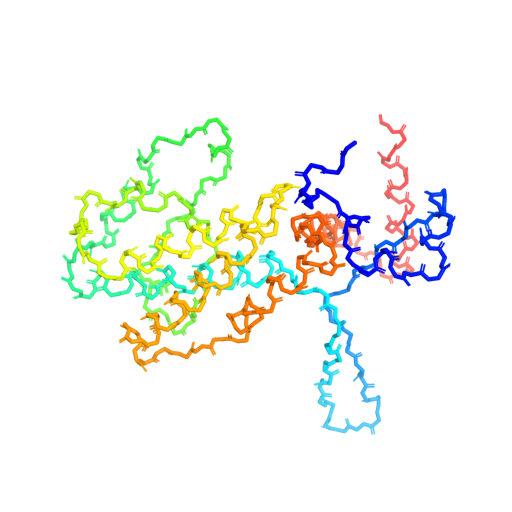 -2.323 1.00 97.50 180 TYR A N 1
ATOM 1421 C CA . TYR A 1 180 ? -18.410 -4.513 -2.165 1.00 97.50 180 TYR A CA 1
ATOM 1422 C C . TYR A 1 180 ? -18.797 -4.563 -0.680 1.00 97.50 180 TYR A C 1
ATOM 1424 O O . TYR A 1 180 ? -19.642 -3.789 -0.232 1.00 97.50 180 TYR A O 1
ATOM 1432 N N . THR A 1 181 ? -18.103 -5.389 0.104 1.00 97.94 181 THR A N 1
ATOM 1433 C CA . THR A 1 181 ? -18.342 -5.528 1.547 1.00 97.94 181 THR A CA 1
ATOM 1434 C C . THR A 1 181 ? -18.133 -4.197 2.273 1.00 97.94 181 THR A C 1
ATOM 1436 O O . THR A 1 181 ? -18.971 -3.795 3.079 1.00 97.94 181 THR A O 1
ATOM 1439 N N . PHE A 1 182 ? -17.096 -3.437 1.917 1.00 98.12 182 PHE A N 1
ATOM 1440 C CA . PHE A 1 182 ? -16.875 -2.092 2.441 1.00 98.12 182 PHE A CA 1
ATOM 1441 C C . PHE A 1 182 ? -18.089 -1.177 2.209 1.00 98.12 182 PHE A C 1
ATOM 1443 O O . PHE A 1 182 ? -18.581 -0.578 3.160 1.00 98.12 182 PHE A O 1
ATOM 1450 N N . THR A 1 183 ? -18.636 -1.116 0.990 1.00 97.31 183 THR A N 1
ATOM 1451 C CA . THR A 1 183 ? -19.821 -0.275 0.724 1.00 97.31 183 THR A CA 1
ATOM 1452 C C . THR A 1 183 ? -21.055 -0.699 1.519 1.00 97.31 183 THR A C 1
ATOM 1454 O O . THR A 1 183 ? -21.855 0.150 1.898 1.00 97.31 183 THR A O 1
ATOM 1457 N N . THR A 1 184 ? -21.200 -1.994 1.815 1.00 97.56 184 THR A N 1
ATOM 1458 C CA . THR A 1 184 ? -22.314 -2.489 2.638 1.00 97.56 184 THR A CA 1
ATOM 1459 C C . THR A 1 184 ? -22.136 -2.177 4.124 1.00 97.56 184 THR A C 1
ATOM 1461 O O . THR A 1 184 ? -23.104 -1.837 4.800 1.00 97.56 184 THR A O 1
ATOM 1464 N N . LEU A 1 185 ? -20.903 -2.256 4.635 1.00 97.62 185 LEU A N 1
ATOM 1465 C CA . LEU A 1 185 ? -20.587 -2.055 6.051 1.00 97.62 185 LEU A CA 1
ATOM 1466 C C . LEU A 1 185 ? -20.472 -0.581 6.446 1.00 97.62 185 LEU A C 1
ATOM 1468 O O . LEU A 1 185 ? -20.666 -0.247 7.617 1.00 97.62 185 LEU A O 1
ATOM 1472 N N . TYR A 1 186 ? -20.136 0.285 5.490 1.00 96.12 186 TYR A N 1
ATOM 1473 C CA . TYR A 1 186 ? -19.896 1.709 5.701 1.00 96.12 186 TYR A CA 1
ATOM 1474 C C . TYR A 1 186 ? -20.734 2.550 4.718 1.00 96.12 186 TYR A C 1
ATOM 1476 O O . TYR A 1 186 ? -20.175 3.183 3.823 1.00 96.12 186 TYR A O 1
ATOM 1484 N N . PRO A 1 187 ? -22.074 2.577 4.857 1.00 94.75 187 PRO A N 1
ATOM 1485 C CA . PRO A 1 187 ? -22.962 3.237 3.893 1.00 94.75 187 PRO A CA 1
ATOM 1486 C C . PRO A 1 187 ? -22.770 4.759 3.812 1.00 94.75 187 PRO A C 1
ATOM 1488 O O . PRO A 1 187 ? -23.064 5.360 2.782 1.00 94.75 187 PRO A O 1
ATOM 1491 N N . ASP A 1 188 ? -22.252 5.379 4.875 1.00 92.62 188 ASP A N 1
ATOM 1492 C CA . ASP A 1 188 ? -21.959 6.817 4.933 1.00 92.62 188 ASP A CA 1
ATOM 1493 C C . ASP A 1 188 ? -20.562 7.170 4.380 1.00 92.62 188 ASP A C 1
ATOM 1495 O O . ASP A 1 188 ? -20.175 8.341 4.327 1.00 92.62 188 ASP A O 1
ATOM 1499 N N . CYS A 1 189 ? -19.778 6.164 3.983 1.00 92.81 189 CYS A N 1
ATOM 1500 C CA . CYS A 1 189 ? -18.415 6.310 3.494 1.00 92.81 189 CYS A CA 1
ATOM 1501 C C . CYS A 1 189 ? -18.361 6.156 1.969 1.00 92.81 189 CYS A C 1
ATOM 1503 O O . CYS A 1 189 ? -18.938 5.237 1.391 1.00 92.81 189 CYS A O 1
ATOM 1505 N N . ASN A 1 190 ? -17.609 7.032 1.302 1.00 92.25 190 ASN A N 1
ATOM 1506 C CA . ASN A 1 190 ? -17.447 6.979 -0.149 1.00 92.25 190 ASN A CA 1
ATOM 1507 C C . ASN A 1 190 ? -16.273 6.082 -0.554 1.00 92.25 190 ASN A C 1
ATOM 1509 O O . ASN A 1 190 ? -15.221 6.082 0.084 1.00 92.25 190 ASN A O 1
ATOM 1513 N N . ILE A 1 191 ? -16.404 5.411 -1.699 1.00 93.50 191 ILE A N 1
ATOM 1514 C CA . ILE A 1 191 ? -15.245 4.839 -2.391 1.00 93.50 191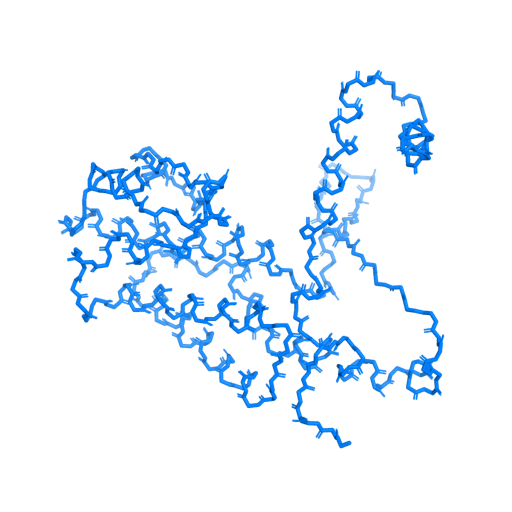 ILE A CA 1
ATOM 1515 C C . ILE A 1 191 ? -14.360 5.989 -2.883 1.00 93.50 191 ILE A C 1
ATOM 1517 O O . ILE A 1 191 ? -14.792 6.830 -3.672 1.00 93.50 191 ILE A O 1
ATOM 1521 N N . ILE A 1 192 ? -13.115 6.023 -2.410 1.00 91.44 192 ILE A N 1
ATOM 1522 C CA . ILE A 1 192 ? -12.125 7.026 -2.818 1.00 91.44 192 ILE A CA 1
ATOM 1523 C C . ILE A 1 192 ? -11.441 6.622 -4.137 1.00 91.44 192 ILE A C 1
ATOM 1525 O O . ILE A 1 192 ? -11.345 5.425 -4.424 1.00 91.44 192 ILE A O 1
ATOM 1529 N N . PRO A 1 193 ? -10.888 7.574 -4.919 1.00 90.94 193 PRO A N 1
ATOM 1530 C CA . PRO A 1 193 ? -10.168 7.265 -6.160 1.00 90.94 193 PRO A CA 1
ATOM 1531 C C . PRO A 1 193 ? -9.088 6.188 -5.994 1.00 90.94 193 PRO A C 1
ATOM 1533 O O . PRO A 1 193 ? -9.013 5.270 -6.800 1.00 90.94 193 PRO A O 1
ATOM 1536 N N . LYS A 1 194 ? -8.344 6.220 -4.881 1.00 90.69 194 LYS A N 1
ATOM 1537 C CA . LYS A 1 194 ? -7.308 5.229 -4.555 1.00 90.69 194 LYS A CA 1
ATOM 1538 C C . LYS A 1 194 ? -7.846 3.789 -4.480 1.00 90.69 194 LYS A C 1
ATOM 1540 O O . LYS A 1 194 ? -7.219 2.867 -4.987 1.00 90.69 194 LYS A O 1
ATOM 1545 N N . MET A 1 195 ? -9.052 3.595 -3.932 1.00 93.94 195 MET A N 1
ATOM 1546 C CA . MET A 1 195 ? -9.729 2.286 -3.929 1.00 93.94 195 MET A CA 1
ATOM 1547 C C . MET A 1 195 ? -10.162 1.896 -5.343 1.00 93.94 195 MET A C 1
ATOM 1549 O O . MET A 1 195 ? -10.034 0.746 -5.746 1.00 93.94 195 MET A O 1
ATOM 1553 N N . HIS A 1 196 ? -10.639 2.855 -6.138 1.00 92.44 196 HIS A N 1
ATOM 1554 C CA . HIS A 1 196 ? -10.959 2.584 -7.536 1.00 92.44 196 HIS A CA 1
ATOM 1555 C C . HIS A 1 196 ? -9.721 2.145 -8.335 1.00 92.44 196 HIS A C 1
ATOM 1557 O O . HIS A 1 196 ? -9.817 1.198 -9.114 1.00 92.44 196 HIS A O 1
ATOM 1563 N N . TYR A 1 197 ? -8.556 2.763 -8.117 1.00 92.06 197 TYR A N 1
ATOM 1564 C CA . TYR A 1 197 ? -7.317 2.362 -8.784 1.00 92.06 197 TYR A CA 1
ATOM 1565 C C . TYR A 1 197 ? -6.946 0.906 -8.497 1.00 92.06 197 TYR A C 1
ATOM 1567 O O . TYR A 1 197 ? -6.572 0.195 -9.431 1.00 92.06 197 TYR A O 1
ATOM 1575 N N . MET A 1 198 ? -7.156 0.423 -7.263 1.00 94.69 198 MET A N 1
ATOM 1576 C CA . MET A 1 198 ? -6.913 -0.979 -6.892 1.00 94.69 198 MET A CA 1
ATOM 1577 C C . MET A 1 198 ? -7.668 -1.976 -7.780 1.00 94.69 198 MET A C 1
ATOM 1579 O O . MET A 1 198 ? -7.152 -3.055 -8.062 1.00 94.69 198 MET A O 1
ATOM 1583 N N . VAL A 1 199 ? -8.856 -1.628 -8.287 1.00 95.56 199 VAL A N 1
ATOM 1584 C CA . VAL A 1 199 ? -9.629 -2.500 -9.194 1.00 95.56 199 VAL A CA 1
ATOM 1585 C C . VAL A 1 199 ? -8.843 -2.838 -10.467 1.00 95.56 199 VAL A C 1
ATOM 1587 O O . VAL A 1 199 ? -9.000 -3.931 -11.010 1.00 95.56 199 VAL A O 1
ATOM 1590 N N . HIS A 1 200 ? -7.956 -1.941 -10.907 1.00 94.06 200 HIS A N 1
ATOM 1591 C CA . HIS A 1 200 ? -7.129 -2.106 -12.106 1.00 94.06 200 HIS A CA 1
ATOM 1592 C C . HIS A 1 200 ? -5.775 -2.772 -11.826 1.00 94.06 200 HIS A C 1
ATOM 1594 O O . HIS A 1 200 ? -5.039 -3.082 -12.763 1.00 94.06 200 HIS A O 1
ATOM 1600 N N . TYR A 1 201 ? -5.415 -3.013 -10.561 1.00 95.06 201 TYR A N 1
ATOM 1601 C CA . TYR A 1 201 ? -4.104 -3.566 -10.189 1.00 95.06 201 TYR A CA 1
ATOM 1602 C C . TYR A 1 201 ? -3.833 -4.945 -10.791 1.00 95.06 201 TYR A C 1
ATOM 1604 O O . TYR A 1 201 ? -2.732 -5.134 -11.307 1.00 95.06 201 TYR A O 1
ATOM 1612 N N . PRO A 1 202 ? -4.794 -5.891 -10.815 1.00 96.69 202 PRO A N 1
ATOM 1613 C CA . PRO A 1 202 ? -4.586 -7.175 -11.478 1.00 96.69 202 PRO A CA 1
ATOM 1614 C C . PRO A 1 202 ? -4.166 -7.023 -12.946 1.00 96.69 202 PRO A C 1
ATOM 1616 O O . PRO A 1 202 ? -3.247 -7.694 -13.410 1.00 96.69 202 PRO A O 1
ATOM 1619 N N . ASP A 1 203 ? -4.789 -6.093 -13.672 1.00 95.19 203 ASP A N 1
ATOM 1620 C CA . ASP A 1 203 ? -4.472 -5.853 -15.081 1.00 95.19 203 ASP A CA 1
ATOM 1621 C C . ASP A 1 203 ? -3.100 -5.192 -15.243 1.00 95.19 203 ASP A C 1
ATOM 1623 O O . ASP A 1 203 ? -2.364 -5.507 -16.181 1.00 95.19 203 ASP A O 1
ATOM 1627 N N . TRP A 1 204 ? -2.728 -4.302 -14.320 1.00 93.88 204 TRP A N 1
ATOM 1628 C CA . TRP A 1 204 ? -1.393 -3.711 -14.286 1.00 93.88 204 TRP A CA 1
ATOM 1629 C C . TRP A 1 204 ? -0.304 -4.734 -13.971 1.00 93.88 204 TRP A C 1
ATOM 1631 O O . TRP A 1 204 ? 0.737 -4.697 -14.624 1.00 93.88 204 TRP A O 1
ATOM 1641 N N . ILE A 1 205 ? -0.556 -5.695 -13.080 1.00 94.88 205 ILE A N 1
ATOM 1642 C CA . ILE A 1 205 ? 0.388 -6.783 -12.790 1.00 94.88 205 ILE A CA 1
ATOM 1643 C C . ILE A 1 205 ? 0.640 -7.628 -14.046 1.00 94.88 205 ILE A C 1
ATOM 1645 O O . ILE A 1 205 ? 1.784 -7.887 -14.407 1.00 94.88 205 ILE A O 1
ATOM 1649 N N . VAL A 1 206 ? -0.411 -7.989 -14.790 1.00 95.25 206 VAL A N 1
ATOM 1650 C CA . VAL A 1 206 ? -0.264 -8.733 -16.059 1.00 95.25 206 VAL A CA 1
ATOM 1651 C C . VAL A 1 206 ? 0.489 -7.920 -17.124 1.00 95.25 206 VAL A C 1
ATOM 1653 O O . VAL A 1 206 ? 1.165 -8.474 -17.999 1.00 95.25 206 VAL A O 1
ATOM 1656 N N . LYS A 1 207 ? 0.371 -6.591 -17.097 1.00 92.75 207 LYS A N 1
ATOM 1657 C CA . LYS A 1 207 ? 1.047 -5.700 -18.050 1.00 92.75 207 LYS A CA 1
ATOM 1658 C C . LYS A 1 207 ? 2.512 -5.465 -17.707 1.00 92.75 207 LYS A C 1
ATOM 1660 O O . LYS A 1 207 ? 3.337 -5.497 -18.619 1.00 92.75 207 LYS A O 1
ATOM 1665 N N . CYS A 1 208 ? 2.821 -5.241 -16.436 1.00 91.06 208 CYS A N 1
ATOM 1666 C CA . CYS A 1 208 ? 4.085 -4.654 -15.997 1.00 91.06 208 CYS A CA 1
ATOM 1667 C C . CYS A 1 208 ? 4.846 -5.503 -14.969 1.00 91.06 208 CYS A C 1
ATOM 1669 O O . CYS A 1 208 ? 5.898 -5.065 -14.516 1.00 91.06 208 CYS A O 1
ATOM 1671 N N . GLY A 1 209 ? 4.345 -6.684 -14.599 1.00 92.56 209 GLY A N 1
ATOM 1672 C CA . GLY A 1 209 ? 4.917 -7.507 -13.533 1.00 92.56 209 GLY A CA 1
ATOM 1673 C C . GLY A 1 209 ? 4.511 -7.041 -12.125 1.00 92.56 209 GLY A C 1
ATOM 1674 O O . GLY A 1 209 ? 3.622 -6.198 -11.980 1.00 92.56 209 GLY A O 1
ATOM 1675 N N . PRO A 1 210 ? 5.132 -7.591 -11.066 1.00 93.00 210 PRO A N 1
ATOM 1676 C CA . PRO A 1 210 ? 4.813 -7.252 -9.677 1.00 93.00 210 PRO A CA 1
ATOM 1677 C C . PRO A 1 210 ? 4.944 -5.750 -9.370 1.00 93.00 210 PRO A C 1
ATOM 1679 O O . PRO A 1 210 ? 5.994 -5.147 -9.598 1.00 93.00 210 PRO A O 1
ATOM 1682 N N . LEU A 1 211 ? 3.894 -5.143 -8.799 1.00 90.56 211 LEU A N 1
ATOM 1683 C CA . LEU A 1 211 ? 3.832 -3.687 -8.574 1.00 90.56 211 LEU A CA 1
ATOM 1684 C C . LEU A 1 211 ? 4.790 -3.185 -7.488 1.00 90.56 211 LEU A C 1
ATOM 1686 O O . LEU A 1 211 ? 5.145 -2.010 -7.494 1.00 90.56 211 LEU A O 1
ATOM 1690 N N . VAL A 1 212 ? 5.263 -4.055 -6.590 1.00 88.19 212 VAL A N 1
ATOM 1691 C CA . VAL A 1 212 ? 6.298 -3.710 -5.597 1.00 88.19 212 VAL A CA 1
ATOM 1692 C C . VAL A 1 212 ? 7.618 -3.282 -6.253 1.00 88.19 212 VAL A C 1
ATOM 1694 O O . VAL A 1 212 ? 8.401 -2.547 -5.664 1.00 88.19 212 VAL A O 1
ATOM 1697 N N . ASN A 1 213 ? 7.859 -3.678 -7.504 1.00 85.44 213 ASN A N 1
ATOM 1698 C CA . ASN A 1 213 ? 9.018 -3.218 -8.269 1.00 85.44 213 ASN A CA 1
ATOM 1699 C C . ASN A 1 213 ? 8.780 -1.844 -8.924 1.00 85.44 213 ASN A C 1
ATOM 1701 O O . ASN A 1 213 ? 9.719 -1.245 -9.445 1.00 85.44 213 ASN A O 1
ATOM 1705 N N . LEU A 1 214 ? 7.536 -1.348 -8.888 1.00 84.75 214 LEU A N 1
ATOM 1706 C CA . LEU A 1 214 ? 7.057 -0.150 -9.577 1.00 84.75 214 LEU A CA 1
ATOM 1707 C C . LEU A 1 214 ? 6.573 0.953 -8.609 1.00 84.75 214 LEU A C 1
ATOM 1709 O O . LEU A 1 214 ? 5.886 1.875 -9.029 1.00 84.75 214 LEU A O 1
ATOM 1713 N N . TRP A 1 215 ? 6.870 0.860 -7.313 1.00 85.31 215 TRP A N 1
ATOM 1714 C CA . TRP A 1 215 ? 6.425 1.844 -6.314 1.00 85.31 215 TRP A CA 1
ATOM 1715 C C . TRP A 1 215 ? 7.405 3.008 -6.097 1.00 85.31 215 TRP A C 1
ATOM 1717 O O . TRP A 1 215 ? 8.620 2.883 -6.298 1.00 85.31 215 TRP A O 1
ATOM 1727 N N . CYS A 1 216 ? 6.905 4.152 -5.618 1.00 84.06 216 CYS A N 1
ATOM 1728 C CA . CYS A 1 216 ? 7.716 5.369 -5.507 1.00 84.06 216 CYS A CA 1
ATOM 1729 C C . CYS A 1 216 ? 8.497 5.530 -4.188 1.00 84.06 216 CYS A C 1
ATOM 1731 O O . CYS A 1 216 ? 9.272 6.478 -4.055 1.00 84.06 216 CYS A O 1
ATOM 1733 N N . MET A 1 217 ? 8.393 4.588 -3.243 1.00 83.19 217 MET A N 1
ATOM 1734 C CA . MET A 1 217 ? 8.938 4.732 -1.880 1.00 83.19 217 MET A CA 1
ATOM 1735 C C . MET A 1 217 ? 10.429 5.104 -1.827 1.00 83.19 217 MET A C 1
ATOM 1737 O O . MET A 1 217 ? 10.837 6.001 -1.088 1.00 83.19 217 MET A O 1
ATOM 1741 N N . ARG A 1 218 ? 11.271 4.461 -2.648 1.00 83.94 218 ARG A N 1
ATOM 1742 C CA . ARG A 1 218 ? 12.715 4.771 -2.694 1.00 83.94 218 ARG A CA 1
ATOM 1743 C C . ARG A 1 218 ? 13.002 6.142 -3.306 1.00 83.94 218 ARG A C 1
ATOM 1745 O O . ARG A 1 218 ? 13.955 6.806 -2.893 1.00 83.94 218 ARG A O 1
ATOM 1752 N N . PHE A 1 219 ? 12.199 6.557 -4.282 1.00 83.25 219 PHE A N 1
ATOM 1753 C CA . PHE A 1 219 ? 12.339 7.854 -4.936 1.00 83.25 219 PHE A CA 1
ATOM 1754 C C . PHE A 1 219 ? 11.946 8.978 -3.986 1.00 83.25 219 PHE A C 1
ATOM 1756 O O . PHE A 1 219 ? 12.685 9.955 -3.881 1.00 83.25 219 PHE A O 1
ATOM 1763 N N . GLU A 1 220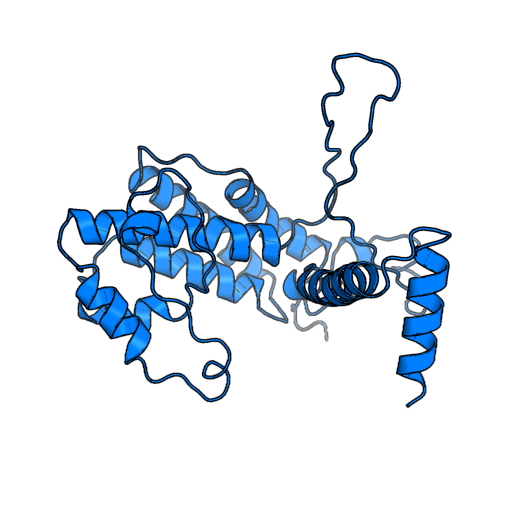 ? 10.861 8.810 -3.230 1.00 83.94 220 GLU A N 1
ATOM 1764 C CA . GLU A 1 220 ? 10.447 9.796 -2.238 1.00 83.94 220 GLU A CA 1
ATOM 1765 C C . GLU A 1 220 ? 11.465 9.915 -1.098 1.00 83.94 220 GLU A C 1
ATOM 1767 O O . GLU A 1 220 ? 11.883 11.023 -0.759 1.00 83.94 220 GLU A O 1
ATOM 1772 N N . ALA A 1 221 ? 11.973 8.789 -0.581 1.00 86.00 221 ALA A N 1
ATOM 1773 C CA . ALA A 1 221 ? 13.045 8.796 0.415 1.00 86.00 221 ALA A CA 1
ATOM 1774 C C . ALA A 1 221 ? 14.288 9.555 -0.089 1.00 86.00 221 ALA A C 1
ATOM 1776 O O . ALA A 1 221 ? 14.874 10.368 0.633 1.00 86.00 221 ALA A O 1
ATOM 1777 N N . LYS A 1 222 ? 14.669 9.349 -1.358 1.00 87.50 222 LYS A N 1
ATOM 1778 C CA . LYS A 1 222 ? 15.780 10.082 -1.973 1.00 87.50 222 LYS A CA 1
ATOM 1779 C C . LYS A 1 222 ? 15.463 11.562 -2.176 1.00 87.50 222 LYS A C 1
ATOM 1781 O O . LYS A 1 222 ? 16.331 12.412 -1.984 1.00 87.50 222 LYS A O 1
ATOM 1786 N N . HIS A 1 223 ? 14.237 11.881 -2.561 1.00 86.31 223 HIS A N 1
ATOM 1787 C CA . HIS A 1 223 ? 13.795 13.252 -2.753 1.00 86.31 223 HIS A CA 1
ATOM 1788 C C . HIS A 1 223 ? 13.768 14.032 -1.430 1.00 86.31 223 HIS A C 1
ATOM 1790 O O . HIS A 1 223 ? 14.195 15.186 -1.395 1.00 86.31 223 HIS A O 1
ATOM 1796 N N . ASN A 1 224 ? 13.379 13.391 -0.324 1.00 86.94 224 ASN A N 1
ATOM 1797 C CA . ASN A 1 224 ? 13.399 13.983 1.015 1.00 86.94 224 ASN A CA 1
ATOM 1798 C C . ASN A 1 224 ? 14.811 14.411 1.442 1.00 86.94 224 ASN A C 1
ATOM 1800 O O . ASN A 1 224 ? 14.978 15.524 1.935 1.00 86.94 224 ASN A O 1
ATOM 1804 N N . TYR A 1 225 ? 15.848 13.621 1.130 1.00 89.56 225 TYR A N 1
ATOM 1805 C CA . TYR A 1 225 ? 17.242 14.050 1.323 1.00 89.56 225 TYR A CA 1
ATOM 1806 C C . TYR A 1 225 ? 17.541 15.393 0.631 1.00 89.56 225 TYR A C 1
ATOM 1808 O O . TYR A 1 225 ? 18.165 16.276 1.224 1.00 89.56 225 TYR A O 1
ATOM 1816 N N . PHE A 1 226 ? 17.090 15.565 -0.616 1.00 88.88 226 PHE A N 1
ATOM 1817 C CA . PHE A 1 226 ? 17.317 16.795 -1.375 1.00 88.88 226 PHE A CA 1
ATOM 1818 C C . PHE A 1 226 ? 16.484 17.972 -0.857 1.00 88.88 226 PHE A C 1
ATOM 1820 O O . PHE A 1 226 ? 17.005 19.087 -0.809 1.00 88.88 226 PHE A O 1
ATOM 1827 N N . LYS A 1 227 ? 15.236 17.739 -0.423 1.00 87.44 227 LYS A N 1
ATOM 1828 C CA . LYS A 1 227 ? 14.408 18.753 0.256 1.00 87.44 227 LYS A CA 1
ATOM 1829 C C . LYS A 1 227 ? 15.107 19.272 1.513 1.00 87.44 227 LYS A C 1
ATOM 1831 O O . LYS A 1 227 ? 15.272 20.481 1.675 1.00 87.44 227 LYS A O 1
ATOM 1836 N N . ASP A 1 228 ? 15.586 18.365 2.358 1.00 89.50 228 ASP A N 1
ATOM 1837 C CA . ASP A 1 228 ? 16.287 18.718 3.591 1.00 89.50 228 ASP A CA 1
ATOM 1838 C C . ASP A 1 228 ? 17.590 19.467 3.311 1.00 89.50 228 ASP A C 1
ATOM 1840 O O . ASP A 1 228 ? 17.908 20.457 3.973 1.00 89.50 228 ASP A O 1
ATOM 1844 N N . LEU A 1 229 ? 18.348 19.026 2.306 1.00 88.62 229 LEU A N 1
ATOM 1845 C CA . LEU A 1 229 ? 19.577 19.693 1.900 1.00 88.62 229 LEU A CA 1
ATOM 1846 C C . LEU A 1 229 ? 19.306 21.115 1.390 1.00 88.62 229 LEU A C 1
ATOM 1848 O O . LEU A 1 229 ? 19.984 22.050 1.815 1.00 88.62 229 LEU A O 1
ATOM 1852 N N . ALA A 1 230 ? 18.289 21.299 0.545 1.00 88.62 230 ALA A N 1
ATOM 1853 C CA . ALA A 1 230 ? 17.884 22.615 0.057 1.00 88.62 230 ALA A CA 1
ATOM 1854 C C . ALA A 1 230 ? 17.491 23.552 1.213 1.00 88.62 230 ALA A C 1
ATOM 1856 O O . ALA A 1 230 ? 17.935 24.704 1.251 1.00 88.62 230 ALA A O 1
ATOM 1857 N N . HIS A 1 231 ? 16.734 23.047 2.196 1.00 88.25 231 HIS A N 1
ATOM 1858 C CA . HIS A 1 231 ? 16.361 23.801 3.396 1.00 88.25 231 HIS A CA 1
ATOM 1859 C C . HIS A 1 231 ? 17.561 24.208 4.260 1.00 88.25 231 HIS A C 1
ATOM 1861 O O . HIS A 1 231 ? 17.554 25.302 4.829 1.00 88.25 231 HIS A O 1
ATOM 1867 N N . ARG A 1 232 ? 18.592 23.360 4.361 1.00 89.81 232 ARG A N 1
ATOM 1868 C CA . ARG A 1 232 ? 19.813 23.667 5.123 1.00 89.81 232 ARG A CA 1
ATOM 1869 C C . ARG A 1 232 ? 20.718 24.666 4.406 1.00 89.81 232 ARG A C 1
ATOM 1871 O O . ARG A 1 232 ? 21.180 25.609 5.040 1.00 89.81 232 ARG A O 1
ATOM 1878 N N . ILE A 1 233 ? 20.961 24.473 3.107 1.00 87.69 233 ILE A N 1
ATOM 1879 C CA . ILE A 1 233 ? 21.888 25.310 2.327 1.00 87.69 233 ILE A CA 1
ATOM 1880 C C . ILE A 1 233 ? 21.313 26.717 2.108 1.00 87.69 233 ILE A C 1
ATOM 1882 O O . ILE A 1 233 ? 22.066 27.688 2.100 1.00 87.69 233 ILE A O 1
ATOM 1886 N N . LYS A 1 234 ? 19.990 26.840 1.909 1.00 84.69 234 LYS A N 1
ATOM 1887 C CA . LYS A 1 234 ? 19.300 28.116 1.617 1.00 84.69 234 LYS A CA 1
ATOM 1888 C C . LYS A 1 234 ? 19.892 28.891 0.425 1.00 84.69 234 LYS A C 1
ATOM 1890 O O . LYS A 1 234 ? 19.755 30.110 0.338 1.00 84.69 234 LYS A O 1
ATOM 1895 N N . CYS A 1 235 ? 20.534 28.192 -0.516 1.00 81.19 235 CYS A N 1
ATOM 1896 C CA . CYS A 1 235 ? 21.035 28.767 -1.763 1.00 81.19 235 CYS A CA 1
ATOM 1897 C C . CYS A 1 235 ? 20.045 28.474 -2.8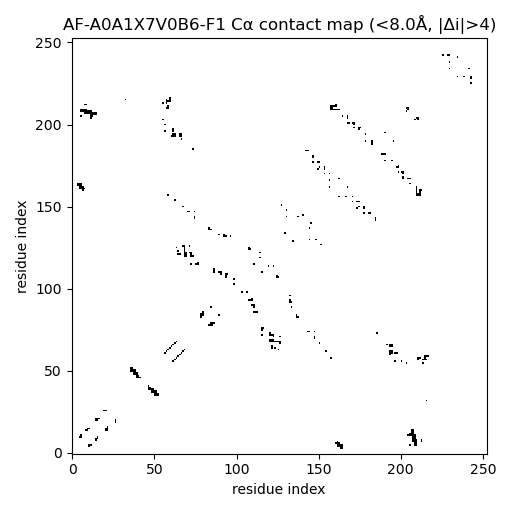92 1.00 81.19 235 CYS A C 1
ATOM 1899 O O . CYS A 1 235 ? 19.954 27.348 -3.376 1.00 81.19 235 CYS A O 1
ATOM 1901 N N . PHE A 1 236 ? 19.312 29.502 -3.316 1.00 83.12 236 PHE A N 1
ATOM 1902 C CA . PHE A 1 236 ? 18.278 29.382 -4.350 1.00 83.12 236 PHE A CA 1
ATOM 1903 C C . PHE A 1 236 ? 18.782 29.698 -5.765 1.00 83.12 236 PHE A C 1
ATOM 1905 O O . PHE A 1 236 ? 18.038 29.578 -6.737 1.00 83.12 236 PHE A O 1
ATOM 1912 N N . LYS A 1 237 ? 20.057 30.077 -5.912 1.00 86.31 237 LYS A N 1
ATOM 1913 C CA . LYS A 1 237 ? 20.686 30.276 -7.220 1.00 86.31 237 LYS A CA 1
ATOM 1914 C C . LYS A 1 237 ? 21.167 28.926 -7.747 1.00 86.31 237 LYS A C 1
ATOM 1916 O O . LYS A 1 237 ? 22.018 28.302 -7.127 1.00 86.31 237 LYS A O 1
ATOM 1921 N N . ASN A 1 238 ? 20.645 28.496 -8.897 1.00 88.50 238 ASN A N 1
ATOM 1922 C CA . ASN A 1 238 ? 20.997 27.219 -9.534 1.00 88.50 238 ASN A CA 1
ATOM 1923 C C . ASN A 1 238 ? 20.876 26.009 -8.586 1.00 88.50 238 ASN A C 1
ATOM 1925 O O . ASN A 1 238 ? 21.790 25.192 -8.510 1.00 88.50 238 ASN A O 1
ATOM 1929 N N . VAL A 1 239 ? 19.742 25.884 -7.885 1.00 88.00 239 VAL A N 1
ATOM 1930 C CA . VAL A 1 239 ? 19.481 24.832 -6.877 1.00 88.00 239 VAL A CA 1
ATOM 1931 C C . VAL A 1 239 ? 19.894 23.439 -7.359 1.00 88.00 239 VAL A C 1
ATOM 1933 O O . VAL A 1 239 ? 20.579 22.726 -6.634 1.00 88.00 239 VAL A O 1
ATOM 1936 N N . LEU A 1 240 ? 19.545 23.067 -8.596 1.00 88.00 240 LEU A N 1
ATOM 1937 C CA . LEU A 1 240 ? 19.888 21.757 -9.161 1.00 88.00 240 LEU A CA 1
ATOM 1938 C C . LEU A 1 240 ? 21.400 21.506 -9.191 1.00 88.00 240 LEU A C 1
ATOM 1940 O O . LEU A 1 240 ? 21.843 20.435 -8.787 1.00 88.00 240 LEU A O 1
ATOM 1944 N N . LYS A 1 241 ? 22.187 22.507 -9.606 1.00 90.06 241 LYS A N 1
ATOM 1945 C CA . LYS A 1 241 ? 23.650 22.422 -9.631 1.00 90.06 241 LYS A CA 1
ATOM 1946 C C . LYS A 1 241 ? 24.184 22.202 -8.217 1.00 90.06 241 LYS A C 1
ATOM 1948 O O . LYS A 1 241 ? 24.865 21.211 -7.978 1.00 90.06 241 LYS A O 1
ATOM 1953 N N . THR A 1 242 ? 23.790 23.058 -7.278 1.00 89.69 242 THR A N 1
ATOM 1954 C CA . THR A 1 242 ? 24.227 22.994 -5.877 1.00 89.69 242 THR A CA 1
ATOM 1955 C C . THR A 1 242 ? 23.911 21.644 -5.230 1.00 89.69 242 THR A C 1
ATOM 1957 O O . THR A 1 242 ? 24.772 21.040 -4.594 1.00 89.69 242 THR A O 1
ATOM 1960 N N . LEU A 1 243 ? 22.685 21.140 -5.413 1.00 89.75 243 LEU A N 1
ATOM 1961 C CA . LEU A 1 243 ? 22.272 19.841 -4.880 1.00 89.75 243 LEU A CA 1
ATOM 1962 C C . LEU A 1 243 ? 23.046 18.685 -5.529 1.00 89.75 243 LEU A C 1
ATOM 1964 O O . LEU A 1 243 ? 23.428 17.747 -4.830 1.00 89.75 243 LEU A O 1
ATOM 1968 N N . SER A 1 244 ? 23.294 18.753 -6.842 1.00 90.31 244 SER A N 1
ATOM 1969 C CA . SER A 1 244 ? 24.041 17.721 -7.569 1.00 90.31 244 SER A CA 1
ATOM 1970 C C . SER A 1 244 ? 25.514 17.655 -7.156 1.00 90.31 244 SER A C 1
ATOM 1972 O O . SER A 1 244 ? 26.003 16.566 -6.865 1.00 90.31 244 SER A O 1
ATOM 1974 N N . GLU A 1 245 ? 26.195 18.801 -7.040 1.00 90.31 245 GLU A N 1
ATOM 1975 C CA . GLU A 1 245 ? 27.608 18.882 -6.647 1.00 90.31 245 GLU A CA 1
ATOM 1976 C C . GLU A 1 245 ? 27.807 18.370 -5.218 1.00 90.31 245 GLU A C 1
ATOM 1978 O O . GLU A 1 245 ? 28.675 17.534 -4.975 1.00 90.31 245 GLU A O 1
ATOM 1983 N N . HIS A 1 246 ? 26.951 18.795 -4.283 1.00 89.00 246 HIS A N 1
ATOM 1984 C CA . HIS A 1 246 ? 27.001 18.311 -2.905 1.00 89.00 246 HIS A CA 1
ATOM 1985 C C . HIS A 1 246 ? 26.756 16.798 -2.826 1.00 89.00 246 HIS A C 1
ATOM 1987 O O . HIS A 1 246 ? 27.449 16.082 -2.106 1.00 89.00 246 HIS A O 1
ATOM 1993 N N . HIS A 1 247 ? 25.769 16.283 -3.564 1.00 90.94 247 HIS A N 1
ATOM 1994 C CA . HIS A 1 247 ? 25.490 14.851 -3.581 1.00 90.94 247 HIS A CA 1
ATOM 1995 C C . HIS A 1 247 ? 26.658 14.039 -4.159 1.00 90.94 247 HIS A C 1
ATOM 1997 O O . HIS A 1 247 ? 26.998 12.992 -3.612 1.00 90.94 247 HIS A O 1
ATOM 2003 N N . GLN A 1 248 ? 27.290 14.527 -5.231 1.00 90.69 248 GLN A N 1
ATOM 2004 C CA . GLN A 1 248 ? 28.447 13.877 -5.844 1.00 90.69 248 GLN A CA 1
ATOM 2005 C C . GLN A 1 248 ? 29.658 13.857 -4.902 1.00 90.69 248 GLN A C 1
ATOM 2007 O O . GLN A 1 248 ? 30.326 12.833 -4.805 1.00 90.69 248 GLN A O 1
ATOM 2012 N N . GLN A 1 249 ? 29.909 14.944 -4.167 1.00 87.56 249 GLN A N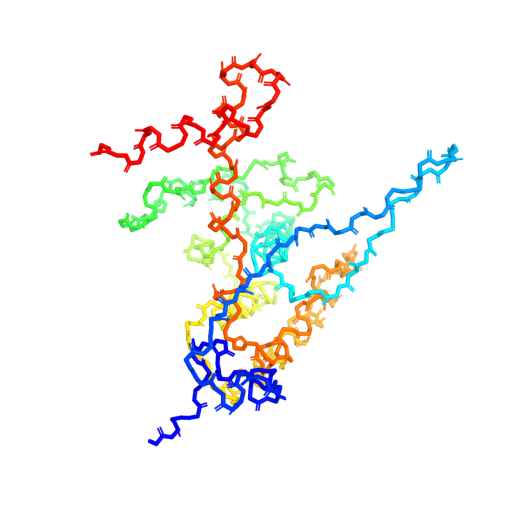 1
ATOM 2013 C CA . GLN A 1 249 ? 30.995 15.013 -3.183 1.00 87.56 249 GLN A CA 1
ATOM 2014 C C . GLN A 1 249 ? 30.809 14.017 -2.029 1.00 87.56 249 GLN A C 1
ATOM 2016 O O . GLN A 1 249 ? 31.775 13.388 -1.608 1.00 87.56 249 GLN A O 1
ATOM 2021 N N . CYS A 1 250 ? 29.578 13.828 -1.541 1.00 78.56 250 CYS A N 1
ATOM 2022 C CA . CYS A 1 250 ? 29.292 12.868 -0.470 1.00 78.56 250 CYS A CA 1
ATOM 2023 C C . CYS A 1 250 ? 29.330 11.397 -0.914 1.00 78.56 250 CYS A C 1
ATOM 2025 O O . CYS A 1 250 ? 29.411 10.530 -0.056 1.00 78.56 250 CYS A O 1
ATOM 2027 N N . ALA A 1 251 ? 29.235 11.100 -2.214 1.00 71.00 251 ALA A N 1
ATOM 2028 C CA . ALA A 1 251 ? 29.213 9.728 -2.732 1.00 71.00 251 ALA A CA 1
ATOM 2029 C C . ALA A 1 251 ? 30.613 9.116 -2.954 1.00 71.00 251 ALA A C 1
ATOM 2031 O O . ALA A 1 251 ? 30.710 7.951 -3.328 1.00 71.00 251 ALA A O 1
ATOM 2032 N N . ILE A 1 252 ? 31.681 9.903 -2.777 1.00 55.94 252 ILE A N 1
ATOM 2033 C CA . ILE A 1 252 ? 33.083 9.512 -3.030 1.00 55.94 252 ILE A CA 1
ATOM 2034 C C . ILE A 1 252 ? 33.806 9.079 -1.730 1.00 55.94 252 ILE A C 1
ATOM 2036 O O . ILE A 1 252 ? 34.963 8.667 -1.776 1.00 55.94 252 ILE A O 1
ATOM 2040 N N . ILE A 1 253 ? 33.131 9.129 -0.577 1.00 43.50 253 ILE A N 1
ATOM 2041 C CA . ILE A 1 253 ? 33.651 8.746 0.751 1.00 43.50 253 ILE A CA 1
ATOM 2042 C C . ILE A 1 253 ? 32.932 7.481 1.217 1.00 43.50 253 ILE A C 1
ATOM 2044 O O . ILE A 1 253 ? 33.621 6.583 1.747 1.00 43.50 253 ILE A O 1
#

Organism: Amphimedon queenslandica (NCBI:txid400682)

pLDDT: mean 85.48, std 12.9, range [41.56, 98.44]

Secondary structure (DSSP, 8-state):
---SEE-SGGGSHHHHH-TTTTT-TTS-------S--EE--TT-S----EE---SPP-HIIIIIIIIHHHHHHHHHHHHHHTTSS-HHHHHHHHHH----TTTTTSPPPP--HHHHH-S-----S--TTHHHHHGGGS-TT-HHHHHHHHHHHHHHHHT-SSEEHHHHHHHHHHHHHHHHHHHHH-TTSPPPHHHHHHHTHHHHHHHHS-GGGG-SHHHHHHHHHHHHHHHHH---TTHHHHHHHHHHHHTT-

Solvent-accessible surface area (backbone atoms only — not comparable to full-atom values): 15104 Å² total; per-residue (Å²): 130,86,86,61,58,22,57,39,46,72,62,3,53,52,34,60,67,30,84,58,56,54,75,36,85,81,61,87,80,82,89,83,85,77,95,73,55,69,53,77,56,92,83,54,104,74,65,62,83,45,74,66,86,88,72,85,79,36,56,47,61,29,35,58,71,32,42,51,15,32,55,51,45,56,46,52,50,50,33,44,74,70,60,58,43,48,64,72,55,53,42,49,31,64,73,66,53,87,62,52,88,89,38,61,86,66,64,70,75,77,80,47,71,65,61,66,74,42,90,63,60,80,44,99,48,81,67,83,59,47,57,79,55,51,43,92,62,49,67,93,83,39,63,63,59,51,44,52,51,47,51,52,53,50,48,53,64,49,60,27,68,51,47,36,64,68,56,37,55,50,46,49,51,50,52,52,52,36,53,53,50,47,50,70,77,35,74,93,55,78,90,47,71,42,54,57,54,57,73,49,42,44,60,45,32,56,31,47,8,30,52,61,82,62,40,53,65,68,57,52,58,55,48,48,55,52,53,53,48,51,69,72,68,69,59,80,76,59,44,69,58,56,54,50,54,54,53,55,63,64,72,77,115

Radius of gyration: 21.76 Å; Cα contacts (8 Å, |Δi|>4): 243; chains: 1; bounding box: 57×57×57 Å

Mean predicted aligned error: 8.0 Å

Nearest PDB structures (foldseek):
  4etr-assembly2_B  TM=2.268E-01  e=9.337E+00  Pseudomonas aeruginosa PAO1